Protein AF-A0A967VXT6-F1 (afdb_monomer)

Radius of gyration: 22.15 Å; Cα contacts (8 Å, |Δi|>4): 224; chains: 1; bounding box: 60×50×57 Å

Secondary structure (DSSP, 8-state):
-HHHHHHHHHTTHHHH-HHHHHHHHTSSSHHHHHHHHHHHHHHHHHHHHHHHHHHHHHHHHHGGG-S-GGGHHHHHHHHHS-HHHHHHHHHHHHHHHHHHHHHHHHHHHHIIIIIIIHHH-TTS-HHHHHHHHHHHHHHHHHHHHHH---HHHHHHHHHHHHHHHHHHHHHHHH-GGGPBPHHHHHHHHHHHHHHHHHHHHHHHHH--STT---BTTB-THHHHHHHHHHHHHHHBPPHHHHHHHHHHHHHTT--

Solvent-accessible surface area (backbone atoms only — not comparable to full-atom values): 13529 Å² total; per-residue (Å²): 111,68,68,62,52,48,54,59,57,40,62,55,43,69,73,63,40,63,69,57,53,53,58,46,69,70,35,97,39,72,69,54,30,54,53,48,50,55,52,48,53,51,53,47,52,52,49,51,49,52,50,53,52,50,51,52,51,28,44,72,72,46,48,89,75,52,86,50,75,91,47,39,64,68,51,44,39,66,74,71,42,56,74,70,60,30,53,51,47,55,51,51,50,52,51,53,53,49,58,52,51,54,53,52,38,51,50,45,5,44,49,46,10,63,73,46,43,38,79,77,44,71,90,54,60,67,69,58,41,21,52,53,25,25,51,50,48,52,53,49,51,55,51,47,48,73,76,46,82,47,69,68,59,51,53,49,52,50,38,30,23,50,43,29,14,38,45,52,62,51,44,19,75,79,35,76,91,45,19,55,36,80,85,37,45,60,56,23,28,53,50,4,26,48,44,5,46,50,34,33,53,49,1,54,75,70,35,96,44,92,93,38,42,32,39,96,84,39,56,22,35,57,60,4,35,51,44,22,51,53,44,40,72,79,22,47,52,55,75,68,69,53,50,58,54,53,53,53,52,50,59,67,71,76,111

Mean predicted aligned error: 6.6 Å

Sequence (255 aa):
MQYILVWFFIALWTFVDPSFHQRAAAAKSPKTAKKGIFISILLWSVFDFLTIFSGMYGFAILGDSLAEPIMVYPYLANEILPLGLKGLFFVALLATIMSTLDSYLFLSGQTLGRDLLVKIFPNTQNNTLTRISTLAAALLGILLIIIYPSVIDLWYVIGSVMIPGLLIPVMGVYLRFFTLRKKWVLPTMIGSIGVSLLWLILGTITSEGMYNYTYLGIEPFYPGLTASIILWIFGKKEDGDLLEETDFAKDKMLE

Foldseek 3Di:
DQLVVLVVLLVLVCLLDVLLVVVLVPDPDVVRSVVVVVVVVVVVVVVVVVVVVQLVVLCVVCPPVCPDSVCSQLVVLVPPPDPVVSVVSVVVVVVVVVVVLVSVLQVQLCCQQVVPVCVVVVVDDSVVSSVVRSVVVVVVVVVCCVVPVDPVLVSSLCSLQQCLQRVLPSVLVVDLFSPFDPVLNVCSNCVLSVQLVVQQVQQVVPDPDDSGSGDVNHHSNPRSNVSNVVSSVVGRDDPVVVVVVVVVVVVVVVD

pLDDT: mean 88.92, std 10.41, range [42.22, 97.81]

Structure (mmCIF, N/CA/C/O backbone):
data_AF-A0A967VXT6-F1
#
_entry.id   AF-A0A967VXT6-F1
#
loop_
_atom_site.group_PDB
_atom_site.id
_atom_site.type_symbol
_atom_site.label_atom_id
_atom_site.label_alt_id
_atom_site.label_comp_id
_atom_site.label_asym_id
_atom_site.label_entity_id
_atom_site.label_seq_id
_atom_site.pdbx_PDB_ins_code
_atom_site.Cartn_x
_atom_site.Cartn_y
_atom_site.Cartn_z
_atom_site.occupancy
_atom_site.B_iso_or_equiv
_atom_site.auth_seq_id
_atom_site.auth_comp_id
_atom_site.auth_asym_id
_atom_site.auth_atom_id
_atom_site.pdbx_PDB_model_num
ATOM 1 N N . MET A 1 1 ? 8.066 -21.100 1.559 1.00 79.75 1 MET A N 1
ATOM 2 C CA . MET A 1 1 ? 6.586 -21.190 1.611 1.00 79.75 1 MET A CA 1
ATOM 3 C C . MET A 1 1 ? 5.972 -20.034 2.398 1.00 79.75 1 MET A C 1
ATOM 5 O O . MET A 1 1 ? 5.118 -19.359 1.846 1.00 79.75 1 MET A O 1
ATOM 9 N N . GLN A 1 2 ? 6.427 -19.757 3.630 1.00 88.38 2 GLN A N 1
ATOM 10 C CA . GLN A 1 2 ? 5.911 -18.645 4.449 1.00 88.38 2 GLN A CA 1
ATOM 11 C C . GLN A 1 2 ? 5.944 -17.285 3.736 1.00 88.38 2 GLN A C 1
ATOM 13 O O . GLN A 1 2 ? 4.913 -16.633 3.664 1.00 88.38 2 GLN A O 1
ATOM 18 N N . TYR A 1 3 ? 7.082 -16.909 3.154 1.00 87.25 3 TYR A N 1
ATOM 19 C CA . TYR A 1 3 ? 7.244 -15.664 2.395 1.00 87.25 3 TYR A CA 1
ATOM 20 C C . TYR A 1 3 ? 6.188 -15.467 1.287 1.00 87.25 3 TYR A C 1
ATOM 22 O O . TYR A 1 3 ? 5.580 -14.409 1.165 1.00 87.25 3 TYR A O 1
ATOM 30 N N . ILE A 1 4 ? 5.900 -16.520 0.511 1.00 89.25 4 ILE A N 1
ATOM 31 C CA . ILE A 1 4 ? 4.893 -16.485 -0.567 1.00 89.25 4 ILE A CA 1
ATOM 32 C C . ILE A 1 4 ? 3.490 -16.259 0.008 1.00 89.25 4 ILE A C 1
ATOM 34 O O . ILE A 1 4 ? 2.708 -15.479 -0.529 1.00 89.25 4 ILE A O 1
ATOM 38 N N . LEU A 1 5 ? 3.171 -16.925 1.120 1.00 91.50 5 LEU A N 1
ATOM 39 C CA . LEU A 1 5 ? 1.895 -16.734 1.805 1.00 91.50 5 LEU A CA 1
ATOM 40 C C . LEU A 1 5 ? 1.768 -15.321 2.384 1.00 91.50 5 LEU A C 1
ATOM 42 O O . LEU A 1 5 ? 0.686 -14.746 2.318 1.00 91.50 5 LEU A O 1
ATOM 46 N N . VAL A 1 6 ? 2.856 -14.727 2.886 1.00 92.69 6 VAL A N 1
ATOM 47 C CA . VAL A 1 6 ? 2.846 -13.324 3.325 1.00 92.69 6 VAL A CA 1
ATOM 48 C C . VAL A 1 6 ? 2.498 -12.404 2.159 1.00 92.69 6 VAL A C 1
ATOM 50 O O . VAL A 1 6 ? 1.608 -11.578 2.316 1.00 92.69 6 VAL A O 1
ATOM 53 N N . TRP A 1 7 ? 3.085 -12.589 0.973 1.00 92.12 7 TRP A N 1
ATOM 54 C CA . TRP A 1 7 ? 2.693 -11.817 -0.216 1.00 92.12 7 TRP A CA 1
ATOM 55 C C . TRP A 1 7 ? 1.214 -11.967 -0.576 1.00 92.12 7 TRP A C 1
ATOM 57 O O . TRP A 1 7 ? 0.558 -10.977 -0.904 1.00 92.12 7 TRP A O 1
ATOM 67 N N . PHE A 1 8 ? 0.663 -13.178 -0.457 1.00 91.31 8 PHE A N 1
ATOM 68 C CA . PHE A 1 8 ? -0.768 -13.402 -0.655 1.00 91.31 8 PHE A CA 1
ATOM 69 C C . PHE A 1 8 ? -1.616 -12.601 0.344 1.00 91.31 8 PHE A C 1
ATOM 71 O O . PHE A 1 8 ? -2.601 -11.977 -0.043 1.00 91.31 8 PHE A O 1
ATOM 78 N N . PHE A 1 9 ? -1.225 -12.557 1.619 1.00 91.44 9 PHE A N 1
ATOM 79 C CA . PHE A 1 9 ? -1.926 -11.736 2.606 1.00 91.44 9 PHE A CA 1
ATOM 80 C C . PHE A 1 9 ? -1.681 -10.237 2.428 1.00 91.44 9 PHE A C 1
ATOM 82 O O . PHE A 1 9 ? -2.583 -9.446 2.702 1.00 91.44 9 PHE A O 1
ATOM 89 N N . ILE A 1 10 ? -0.510 -9.834 1.929 1.00 92.94 10 ILE A N 1
ATOM 90 C CA . ILE A 1 10 ? -0.232 -8.440 1.587 1.00 92.94 10 ILE A CA 1
ATOM 91 C C . ILE A 1 10 ? -1.191 -7.948 0.502 1.00 92.94 10 ILE A C 1
ATOM 93 O O . ILE A 1 10 ? -1.595 -6.792 0.542 1.00 92.94 10 ILE A O 1
ATOM 97 N N . ALA A 1 11 ? -1.675 -8.815 -0.392 1.00 90.12 11 ALA A N 1
ATOM 98 C CA . ALA A 1 11 ? -2.711 -8.444 -1.358 1.00 90.12 11 ALA A CA 1
ATOM 99 C C . ALA A 1 11 ? -4.029 -7.970 -0.702 1.00 90.12 11 ALA A C 1
ATOM 101 O O . ALA A 1 11 ? -4.783 -7.216 -1.317 1.00 90.12 11 ALA A O 1
ATOM 102 N N . LEU A 1 12 ? -4.296 -8.315 0.568 1.00 91.19 12 LEU A N 1
ATOM 103 C CA . LEU A 1 12 ? -5.427 -7.765 1.333 1.00 91.19 12 LEU A CA 1
ATOM 104 C C . LEU A 1 12 ? -5.257 -6.275 1.674 1.00 91.19 12 LEU A C 1
ATOM 106 O O . LEU A 1 12 ? -6.189 -5.663 2.201 1.00 91.19 12 LEU A O 1
ATOM 110 N N . TRP A 1 13 ? -4.113 -5.670 1.335 1.00 91.00 13 TRP A N 1
ATOM 111 C CA . TRP A 1 13 ? -3.858 -4.232 1.419 1.00 91.00 13 TRP A CA 1
ATOM 112 C C . TRP A 1 13 ? -5.001 -3.400 0.832 1.00 91.00 13 TRP A C 1
ATOM 114 O O . TRP A 1 13 ? -5.358 -2.367 1.392 1.00 91.00 13 TRP A O 1
ATOM 124 N N . THR A 1 14 ? -5.636 -3.864 -0.250 1.00 88.62 14 THR A N 1
ATOM 125 C CA . THR A 1 14 ? -6.767 -3.172 -0.892 1.00 88.62 14 THR A CA 1
ATOM 126 C C . THR A 1 14 ? -7.902 -2.832 0.082 1.00 88.62 14 THR A C 1
ATOM 128 O O . THR A 1 14 ? -8.581 -1.824 -0.106 1.00 88.62 14 THR A O 1
ATOM 131 N N . PHE A 1 15 ? -8.101 -3.628 1.138 1.00 88.50 15 PHE A N 1
ATOM 132 C CA . PHE A 1 15 ? -9.115 -3.354 2.158 1.00 88.50 15 PHE A CA 1
ATOM 133 C C . PHE A 1 15 ? -8.688 -2.304 3.176 1.00 88.50 15 PHE A C 1
ATOM 135 O O . PHE A 1 15 ? -9.550 -1.642 3.737 1.00 88.50 15 PHE A O 1
ATOM 142 N N . VAL A 1 16 ? -7.393 -2.152 3.442 1.00 90.62 16 VAL A N 1
ATOM 143 C CA . VAL A 1 16 ? -6.886 -1.211 4.454 1.00 90.62 16 VAL A CA 1
ATOM 144 C C . VAL A 1 16 ? -6.416 0.109 3.845 1.00 90.62 16 VAL A C 1
ATOM 146 O O . VAL A 1 16 ? -6.294 1.100 4.560 1.00 90.62 16 VAL A O 1
ATOM 149 N N . ASP A 1 17 ? -6.194 0.150 2.530 1.00 89.38 17 ASP A N 1
ATOM 150 C CA . ASP A 1 17 ? -5.794 1.356 1.813 1.00 89.38 17 ASP A CA 1
ATOM 151 C C . ASP A 1 17 ? -6.930 2.395 1.757 1.00 89.38 17 ASP A C 1
ATOM 153 O O . ASP A 1 17 ? -7.977 2.145 1.141 1.00 89.38 17 ASP A O 1
ATOM 157 N N . PRO A 1 18 ? -6.748 3.605 2.319 1.00 86.06 18 PRO A N 1
ATOM 158 C CA . PRO A 1 18 ? -7.746 4.665 2.218 1.00 86.06 18 PRO A CA 1
ATOM 159 C C . PRO A 1 18 ? -8.012 5.116 0.772 1.00 86.06 18 PRO A C 1
ATOM 161 O O . PRO A 1 18 ? -9.098 5.635 0.502 1.00 86.06 18 PRO A O 1
ATOM 164 N N . SER A 1 19 ? -7.082 4.912 -0.171 1.00 88.06 19 SER A N 1
ATOM 165 C CA . SER A 1 19 ? -7.232 5.364 -1.563 1.00 88.06 19 SER A CA 1
ATOM 166 C C . SER A 1 19 ? -8.484 4.787 -2.234 1.00 88.06 19 SER A C 1
ATOM 168 O O . SER A 1 19 ? -9.243 5.507 -2.892 1.00 88.06 19 SER A O 1
ATOM 170 N N . PHE A 1 20 ? -8.742 3.497 -2.013 1.00 86.69 20 PHE A N 1
ATOM 171 C CA . PHE A 1 20 ? -9.873 2.783 -2.592 1.00 86.69 20 PHE A CA 1
ATOM 172 C C . PHE A 1 20 ? -11.200 3.326 -2.052 1.00 86.69 20 PHE A C 1
ATOM 174 O O . PHE A 1 20 ? -12.140 3.592 -2.805 1.00 86.69 20 PHE A O 1
ATOM 181 N N . HIS A 1 21 ? -11.234 3.584 -0.746 1.00 87.38 21 HIS A N 1
ATOM 182 C CA . HIS A 1 21 ? -12.383 4.119 -0.027 1.00 87.38 21 HIS A CA 1
ATOM 183 C C . HIS A 1 21 ? -12.729 5.532 -0.482 1.00 87.38 21 HIS A C 1
ATOM 185 O O . HIS A 1 21 ? -13.892 5.825 -0.752 1.00 87.38 21 HIS A O 1
ATOM 191 N N . GLN A 1 22 ? -11.724 6.396 -0.635 1.00 86.69 22 GLN A N 1
ATOM 192 C CA . GLN A 1 22 ? -11.936 7.760 -1.114 1.00 86.69 22 GLN A CA 1
ATOM 193 C C . GLN A 1 22 ? -12.479 7.780 -2.545 1.00 86.69 22 GLN A C 1
ATOM 195 O O . GLN A 1 22 ? -13.420 8.519 -2.836 1.00 86.69 22 GLN A O 1
ATOM 200 N N . ARG A 1 23 ? -11.951 6.929 -3.434 1.00 88.94 23 ARG A N 1
ATOM 201 C CA . ARG A 1 23 ? -12.448 6.816 -4.816 1.00 88.94 23 ARG A CA 1
ATOM 202 C C . ARG A 1 23 ? -13.884 6.291 -4.865 1.00 88.94 23 ARG A C 1
ATOM 204 O O . ARG A 1 23 ? -14.688 6.804 -5.641 1.00 88.94 23 ARG A O 1
ATOM 211 N N . ALA A 1 24 ? -14.226 5.312 -4.027 1.00 90.44 24 ALA A N 1
ATOM 212 C CA . ALA A 1 24 ? -15.591 4.803 -3.925 1.00 90.44 24 ALA A CA 1
ATOM 213 C C . ALA A 1 24 ? -16.560 5.856 -3.357 1.00 90.44 24 ALA A C 1
ATOM 215 O O . ALA A 1 24 ? -17.659 6.016 -3.887 1.00 90.44 24 ALA A O 1
ATOM 216 N N . ALA A 1 25 ? -16.144 6.608 -2.333 1.00 88.69 25 ALA A N 1
ATOM 217 C CA . ALA A 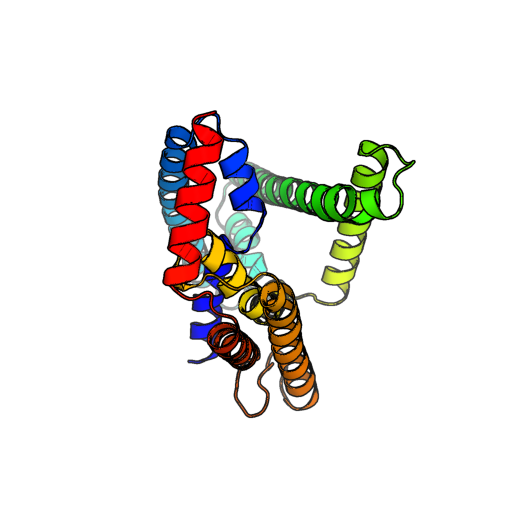1 25 ? -16.940 7.667 -1.710 1.00 88.69 25 ALA A CA 1
ATOM 218 C C . ALA A 1 25 ? -17.153 8.885 -2.627 1.00 88.69 25 ALA A C 1
ATOM 220 O O . ALA A 1 25 ? -18.183 9.547 -2.541 1.00 88.69 25 ALA A O 1
ATOM 221 N N . ALA A 1 26 ? -16.214 9.161 -3.537 1.00 90.69 26 ALA A N 1
ATOM 222 C CA . ALA A 1 26 ? -16.341 10.219 -4.539 1.00 90.69 26 ALA A CA 1
ATOM 223 C C . ALA A 1 26 ? -17.282 9.853 -5.706 1.00 90.69 26 ALA A C 1
ATOM 225 O O . ALA A 1 26 ? -17.595 10.701 -6.547 1.00 90.69 26 ALA A O 1
ATOM 226 N N . ALA A 1 27 ? -17.734 8.598 -5.801 1.00 93.88 27 ALA A N 1
ATOM 227 C CA . ALA A 1 27 ? -18.634 8.176 -6.863 1.00 93.88 27 ALA A CA 1
ATOM 228 C C . ALA A 1 27 ? -20.041 8.760 -6.672 1.00 93.88 27 ALA A C 1
ATOM 230 O O . ALA A 1 27 ? -20.604 8.754 -5.583 1.00 93.88 27 ALA A O 1
ATOM 231 N N . LYS A 1 28 ? -20.674 9.164 -7.780 1.00 93.62 28 LYS A N 1
ATOM 232 C CA . LYS A 1 28 ? -22.031 9.745 -7.782 1.00 93.62 28 LYS A CA 1
ATOM 233 C C . LYS A 1 28 ? -23.099 8.849 -7.135 1.00 93.62 28 LYS A C 1
ATOM 235 O O . LYS A 1 28 ? -24.115 9.346 -6.666 1.00 93.62 28 LYS A O 1
ATOM 240 N N . SER A 1 29 ? -22.926 7.528 -7.191 1.00 95.69 29 SER A N 1
ATOM 241 C CA . SER A 1 29 ? -23.860 6.575 -6.589 1.00 95.69 29 SER A CA 1
ATOM 242 C C . SER A 1 29 ? -23.173 5.246 -6.254 1.00 95.69 29 SER A C 1
ATOM 244 O O . SER A 1 29 ? -22.205 4.880 -6.935 1.00 95.69 29 SER A O 1
ATOM 246 N N . PRO A 1 30 ? -23.716 4.451 -5.310 1.00 93.06 30 PRO A N 1
ATOM 247 C CA . PRO A 1 30 ? -23.209 3.108 -5.013 1.00 93.06 30 PRO A CA 1
ATOM 248 C C . PRO A 1 30 ? -23.192 2.178 -6.236 1.00 93.06 30 PRO A C 1
ATOM 250 O O . PRO A 1 30 ? -22.278 1.373 -6.407 1.00 93.06 30 PRO A O 1
ATOM 253 N N . LYS A 1 31 ? -24.175 2.314 -7.140 1.00 94.88 31 LYS A N 1
ATOM 254 C CA . LYS A 1 31 ? -24.236 1.539 -8.391 1.00 94.88 31 LYS A CA 1
ATOM 255 C C . LYS A 1 31 ? -23.069 1.883 -9.320 1.00 94.88 31 LYS A C 1
ATOM 257 O O . LYS A 1 31 ? -22.491 0.984 -9.932 1.00 94.88 31 LYS A O 1
ATOM 262 N N . THR A 1 32 ? -22.710 3.165 -9.403 1.00 95.31 32 THR A N 1
ATOM 263 C CA . THR A 1 32 ? -21.546 3.634 -10.167 1.00 95.31 32 THR A CA 1
ATOM 264 C C . THR A 1 32 ? -20.251 3.105 -9.563 1.00 95.31 32 THR A C 1
ATOM 266 O O . THR A 1 32 ? -19.440 2.561 -10.306 1.00 95.31 32 THR A O 1
ATOM 269 N N . ALA A 1 33 ? -20.089 3.188 -8.237 1.00 94.12 33 ALA A N 1
ATOM 270 C CA . ALA A 1 33 ? -18.919 2.651 -7.541 1.00 94.12 33 ALA A CA 1
ATOM 271 C C . ALA A 1 33 ? -18.751 1.146 -7.807 1.00 94.12 33 ALA A C 1
ATOM 273 O O . ALA A 1 33 ? -17.700 0.718 -8.274 1.00 94.12 33 ALA A O 1
ATOM 274 N N . LYS A 1 34 ? -19.815 0.351 -7.624 1.00 94.38 34 LYS A N 1
ATOM 275 C CA . LYS A 1 34 ? -19.796 -1.100 -7.868 1.00 94.38 34 LYS A CA 1
ATOM 276 C C . LYS A 1 34 ? -19.417 -1.442 -9.310 1.00 94.38 34 LYS A C 1
ATOM 278 O O . LYS A 1 34 ? -18.564 -2.296 -9.530 1.00 94.38 34 LYS A O 1
ATOM 283 N N . LYS A 1 35 ? -20.025 -0.773 -10.298 1.00 95.69 35 LYS A N 1
ATOM 284 C CA . LYS A 1 35 ? -19.686 -0.982 -11.717 1.00 95.69 35 LYS A CA 1
ATOM 285 C C . LYS A 1 35 ? -18.233 -0.594 -12.003 1.00 95.69 35 LYS A C 1
ATOM 287 O O . LYS A 1 35 ? -17.551 -1.329 -12.708 1.00 95.69 35 LYS A O 1
ATOM 292 N N . GLY A 1 36 ? -17.774 0.525 -11.442 1.00 94.81 36 GLY A N 1
ATOM 293 C CA . GLY A 1 36 ? -16.388 0.974 -11.543 1.00 94.81 36 GLY A CA 1
ATOM 294 C C . GLY A 1 36 ? -15.415 -0.079 -11.025 1.00 94.81 36 GLY A C 1
ATOM 295 O O . GLY A 1 36 ? -14.507 -0.451 -11.751 1.00 94.81 36 GLY A O 1
ATOM 296 N N . ILE A 1 37 ? -15.668 -0.640 -9.838 1.00 93.50 37 ILE A N 1
ATOM 297 C CA . ILE A 1 37 ? -14.834 -1.694 -9.243 1.00 93.50 37 ILE A CA 1
ATOM 298 C C . ILE A 1 37 ? -14.738 -2.921 -10.158 1.00 93.50 37 ILE A C 1
ATOM 300 O O . ILE A 1 37 ? -13.635 -3.395 -10.407 1.00 93.50 37 ILE A O 1
ATOM 304 N N . PHE A 1 38 ? -15.851 -3.415 -10.713 1.00 95.31 38 PHE A N 1
ATOM 305 C CA . PHE A 1 38 ? -15.802 -4.564 -11.632 1.00 95.31 38 PHE A CA 1
ATOM 306 C C . PHE A 1 38 ? -15.001 -4.280 -12.905 1.00 95.31 38 PHE A C 1
ATOM 308 O O . PHE A 1 38 ? -14.250 -5.142 -13.359 1.00 95.31 38 PHE A O 1
ATOM 315 N N . ILE A 1 39 ? -15.135 -3.077 -13.469 1.00 96.19 39 ILE A N 1
ATOM 316 C CA . ILE A 1 39 ? -14.334 -2.661 -14.627 1.00 96.19 39 ILE A CA 1
ATOM 317 C C . ILE A 1 39 ? -12.855 -2.581 -14.238 1.00 96.19 39 ILE A C 1
ATOM 319 O O . ILE A 1 39 ? -12.013 -3.089 -14.973 1.00 96.19 39 ILE A O 1
ATOM 323 N N . SER A 1 40 ? -12.537 -2.007 -13.075 1.00 93.44 40 SER A N 1
ATOM 324 C CA . SER A 1 40 ? -11.165 -1.928 -12.571 1.00 93.44 40 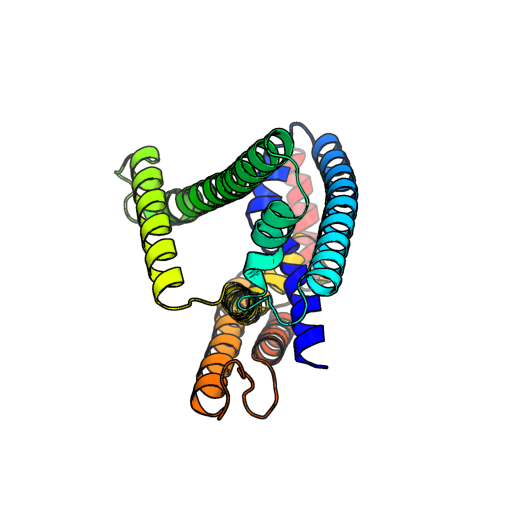SER A CA 1
ATOM 325 C C . SER A 1 40 ? -10.548 -3.308 -12.373 1.00 93.44 40 SER A C 1
ATOM 327 O O . SER A 1 40 ? -9.413 -3.499 -12.778 1.00 93.44 40 SER A O 1
ATOM 329 N N . ILE A 1 41 ? -11.284 -4.281 -11.824 1.00 94.00 41 ILE A N 1
ATOM 330 C CA . ILE A 1 41 ? -10.796 -5.662 -11.664 1.00 94.00 41 ILE A CA 1
ATOM 331 C C . ILE A 1 41 ? -10.461 -6.283 -13.025 1.00 94.00 41 ILE A C 1
ATOM 333 O O . ILE A 1 41 ? -9.410 -6.905 -13.173 1.00 94.00 41 ILE A O 1
ATOM 337 N N . LEU A 1 42 ? -11.322 -6.100 -14.033 1.00 96.31 42 LEU A N 1
ATOM 338 C CA . LEU A 1 42 ? -11.065 -6.605 -15.383 1.00 96.31 42 LEU A CA 1
ATOM 339 C C . LEU A 1 42 ? -9.819 -5.958 -15.999 1.00 96.31 42 LEU A C 1
ATOM 341 O O . LEU A 1 42 ? -8.947 -6.664 -16.500 1.00 96.31 42 LEU A O 1
ATOM 345 N N . LEU A 1 43 ? -9.723 -4.626 -15.948 1.00 95.81 43 LEU A N 1
ATOM 346 C CA . LEU A 1 43 ? -8.572 -3.895 -16.481 1.00 95.81 43 LEU A CA 1
ATOM 347 C C . LEU A 1 43 ? -7.281 -4.264 -15.748 1.00 95.81 43 LEU A C 1
ATOM 349 O O . LEU A 1 43 ? -6.251 -4.434 -16.393 1.00 95.81 43 LEU A O 1
ATOM 353 N N . TRP A 1 44 ? -7.345 -4.438 -14.429 1.00 93.06 44 TRP A N 1
ATOM 354 C CA . TRP A 1 44 ? -6.206 -4.850 -13.619 1.00 93.06 44 TRP A CA 1
ATOM 355 C C . TRP A 1 44 ? -5.762 -6.273 -13.963 1.00 93.06 44 TRP A C 1
ATOM 357 O O . TRP A 1 44 ? -4.585 -6.489 -14.204 1.00 93.06 44 TRP A O 1
ATOM 367 N N . SER A 1 45 ? -6.694 -7.211 -14.143 1.00 94.75 45 SER A N 1
ATOM 368 C CA . SER A 1 45 ? -6.363 -8.577 -14.582 1.00 94.75 45 SER A CA 1
ATOM 369 C C . SER A 1 45 ? -5.644 -8.586 -15.937 1.00 94.75 45 SER A C 1
ATOM 371 O O . SER A 1 45 ? -4.674 -9.317 -16.128 1.00 94.75 45 SER A O 1
ATOM 373 N N . VAL A 1 46 ? -6.100 -7.756 -16.884 1.00 96.38 46 VAL A N 1
ATOM 374 C CA . VAL A 1 46 ? -5.442 -7.606 -18.192 1.00 96.38 46 VAL A CA 1
ATOM 375 C C . VAL A 1 46 ? -4.054 -6.990 -18.028 1.00 96.38 46 VAL A C 1
ATOM 377 O O . VAL A 1 46 ? -3.099 -7.468 -18.634 1.00 96.38 46 VAL A O 1
ATOM 380 N N . PHE A 1 47 ? -3.927 -5.951 -17.206 1.00 93.25 47 PHE A N 1
ATOM 381 C CA . PHE A 1 47 ? -2.652 -5.290 -16.949 1.00 93.25 47 PHE A CA 1
ATOM 382 C C . PHE A 1 47 ? -1.637 -6.225 -16.275 1.00 93.25 47 PHE A C 1
ATOM 384 O O . PHE A 1 47 ? -0.496 -6.308 -16.724 1.00 93.25 47 PHE A O 1
ATOM 391 N N . ASP A 1 48 ? -2.050 -6.991 -15.268 1.00 93.44 48 ASP A N 1
ATOM 392 C CA . ASP A 1 48 ? -1.207 -7.979 -14.590 1.00 93.44 48 ASP A CA 1
ATOM 393 C C . ASP A 1 48 ? -0.754 -9.074 -15.561 1.00 93.44 48 ASP A C 1
ATOM 395 O O . ASP A 1 48 ? 0.423 -9.428 -15.601 1.00 93.44 48 ASP A O 1
ATOM 399 N N . PHE A 1 49 ? -1.653 -9.562 -16.422 1.00 96.00 49 PHE A N 1
ATOM 400 C CA . PHE A 1 49 ? -1.273 -10.512 -17.466 1.00 96.00 49 PHE A CA 1
ATOM 401 C C . PHE A 1 49 ? -0.225 -9.925 -18.419 1.00 96.00 49 PHE A C 1
ATOM 403 O O . PHE A 1 49 ? 0.798 -10.561 -18.669 1.00 96.00 49 PHE A O 1
ATOM 410 N N . LEU A 1 50 ? -0.454 -8.710 -18.933 1.00 94.50 50 LEU A N 1
ATOM 411 C CA . LEU A 1 50 ? 0.482 -8.045 -19.843 1.00 94.50 50 LEU A CA 1
ATOM 412 C C . LEU A 1 50 ? 1.842 -7.827 -19.183 1.00 94.50 50 LEU A C 1
ATOM 414 O O . LEU A 1 50 ? 2.871 -8.076 -19.806 1.00 94.50 50 LEU A O 1
ATOM 418 N N . THR A 1 51 ? 1.855 -7.401 -17.922 1.00 92.31 51 THR A N 1
ATOM 419 C CA . THR A 1 51 ? 3.098 -7.134 -17.203 1.00 92.31 51 THR A CA 1
ATOM 420 C C . THR A 1 51 ? 3.878 -8.412 -16.893 1.00 92.31 51 THR A C 1
ATOM 422 O O . THR A 1 51 ? 5.076 -8.498 -17.171 1.00 92.31 51 THR A O 1
ATOM 425 N N . ILE A 1 52 ? 3.224 -9.460 -16.394 1.00 93.50 52 ILE A N 1
ATOM 426 C CA . ILE A 1 52 ? 3.893 -10.747 -16.161 1.00 93.50 52 ILE A CA 1
ATOM 427 C C . ILE A 1 52 ? 4.434 -11.300 -17.483 1.00 93.50 52 ILE A C 1
ATOM 429 O O . ILE A 1 52 ? 5.598 -11.693 -17.559 1.00 93.50 52 ILE A O 1
ATOM 433 N N . PHE A 1 53 ? 3.626 -11.265 -18.545 1.00 93.94 53 PHE A N 1
ATOM 434 C CA . PHE A 1 53 ? 4.024 -11.754 -19.860 1.00 93.94 53 PHE A CA 1
ATOM 435 C C . PHE A 1 53 ? 5.227 -10.986 -20.428 1.00 93.94 53 PHE A C 1
ATOM 437 O O . PHE A 1 53 ? 6.207 -11.600 -20.850 1.00 93.94 53 PHE A O 1
ATOM 444 N N . SER A 1 54 ? 5.203 -9.649 -20.391 1.00 92.00 54 SER A N 1
ATOM 445 C CA . SER A 1 54 ? 6.332 -8.819 -20.828 1.00 92.00 54 SER A CA 1
ATOM 446 C C . SER A 1 54 ? 7.579 -9.024 -19.969 1.00 92.00 54 SER A C 1
ATOM 448 O O . SER A 1 54 ? 8.677 -9.063 -20.516 1.00 92.00 54 SER A O 1
ATOM 450 N N . GLY A 1 55 ? 7.433 -9.203 -18.654 1.00 91.88 55 GLY A N 1
ATOM 451 C CA . GLY A 1 55 ? 8.550 -9.507 -17.758 1.00 91.88 55 GLY A CA 1
ATOM 452 C C . GLY A 1 55 ? 9.210 -10.849 -18.082 1.00 91.88 55 GLY A C 1
ATOM 453 O O . GLY A 1 55 ? 10.432 -10.920 -18.197 1.00 91.88 55 GLY A O 1
ATOM 454 N N . MET A 1 56 ? 8.411 -11.896 -18.313 1.00 92.12 56 MET A N 1
ATOM 455 C CA . MET A 1 56 ? 8.911 -13.215 -18.720 1.00 92.12 56 MET A CA 1
ATOM 456 C C . MET A 1 56 ? 9.607 -13.171 -20.083 1.00 92.12 56 MET A C 1
ATOM 458 O O . MET A 1 56 ? 10.671 -13.761 -20.249 1.00 92.12 56 MET A O 1
ATOM 462 N N . TYR A 1 57 ? 9.033 -12.453 -21.050 1.00 91.69 57 TYR A N 1
ATOM 463 C CA . TYR A 1 57 ? 9.638 -12.278 -22.370 1.00 91.69 57 TYR A CA 1
ATOM 464 C C . TYR A 1 57 ? 10.943 -11.477 -22.294 1.00 91.69 57 TYR A C 1
ATOM 466 O O . TYR A 1 57 ? 11.935 -11.836 -22.925 1.00 91.69 57 TYR A O 1
ATOM 474 N N . GLY A 1 58 ? 10.966 -10.430 -21.466 1.00 91.25 58 GLY A N 1
ATOM 475 C CA . GLY A 1 58 ? 12.165 -9.647 -21.196 1.00 91.25 58 GLY A CA 1
ATOM 476 C C . GLY A 1 58 ? 13.276 -10.485 -20.585 1.00 91.25 58 GLY A C 1
ATOM 477 O O . GLY A 1 58 ? 14.407 -10.420 -21.054 1.00 91.25 58 GLY A O 1
ATOM 478 N N . PHE A 1 59 ? 12.949 -11.340 -19.616 1.00 89.94 59 PHE A N 1
ATOM 479 C CA . PHE A 1 59 ? 13.905 -12.293 -19.061 1.00 89.94 59 PHE A CA 1
ATOM 480 C C . PHE A 1 59 ? 14.394 -13.307 -20.106 1.00 89.94 59 PHE A C 1
ATOM 482 O O . PHE A 1 59 ? 15.585 -13.577 -20.174 1.00 89.94 59 PHE A O 1
ATOM 489 N N . ALA A 1 60 ? 13.510 -13.832 -20.957 1.00 90.75 60 ALA A N 1
ATOM 490 C CA . ALA A 1 60 ? 13.891 -14.796 -21.990 1.00 90.75 60 ALA A CA 1
ATOM 491 C C . ALA A 1 60 ? 14.839 -14.213 -23.057 1.00 90.75 60 ALA A C 1
ATOM 493 O O . ALA A 1 60 ? 15.649 -14.951 -23.612 1.00 90.75 60 ALA A O 1
ATOM 494 N N . ILE A 1 61 ? 14.733 -12.913 -23.355 1.00 89.38 61 ILE A N 1
ATOM 495 C CA . ILE A 1 61 ? 15.574 -12.234 -24.355 1.00 89.38 61 ILE A CA 1
ATOM 496 C C . ILE A 1 61 ? 16.860 -11.687 -23.750 1.00 89.38 61 ILE A C 1
ATOM 498 O O . ILE A 1 61 ? 17.929 -11.867 -24.325 1.00 89.38 61 ILE A O 1
ATOM 502 N N . LEU A 1 62 ? 16.750 -10.981 -22.625 1.00 88.25 62 LEU A N 1
ATOM 503 C CA . LEU A 1 62 ? 17.883 -10.298 -22.002 1.00 88.25 62 LEU A CA 1
ATOM 504 C C . LEU A 1 62 ? 18.717 -11.271 -21.160 1.00 88.25 62 LEU A C 1
ATOM 506 O O . LEU A 1 62 ? 19.929 -11.113 -21.070 1.00 88.25 62 LEU A O 1
ATOM 510 N N . GLY A 1 63 ? 18.093 -12.298 -20.574 1.00 82.12 63 GLY A N 1
ATOM 511 C CA . GLY A 1 63 ? 18.768 -13.351 -19.815 1.00 82.12 63 GLY A CA 1
ATOM 512 C C . GLY A 1 63 ? 19.802 -12.800 -18.833 1.00 82.12 63 GLY A C 1
ATOM 513 O O . GLY A 1 63 ? 19.498 -11.943 -18.002 1.00 82.12 63 GLY A O 1
ATOM 514 N N . ASP A 1 64 ? 21.042 -13.262 -18.987 1.00 79.19 64 ASP A N 1
ATOM 515 C CA . ASP A 1 64 ? 22.178 -12.911 -18.130 1.00 79.19 64 ASP A CA 1
ATOM 516 C C . ASP A 1 64 ? 22.668 -11.459 -18.293 1.00 79.19 64 ASP A C 1
ATOM 518 O O . ASP A 1 64 ? 23.418 -10.969 -17.450 1.00 79.19 64 ASP A O 1
ATOM 522 N N . SER A 1 65 ? 22.259 -10.734 -19.346 1.00 75.06 65 SER A N 1
ATOM 523 C CA . SER A 1 65 ? 22.636 -9.323 -19.529 1.00 75.06 65 SER A CA 1
ATOM 524 C C . SER A 1 65 ? 21.813 -8.365 -18.659 1.00 75.06 65 SER A C 1
ATOM 526 O O . SER A 1 65 ? 22.081 -7.162 -18.631 1.00 75.06 65 SER A O 1
ATOM 528 N N . LEU A 1 66 ? 20.793 -8.869 -17.960 1.00 81.44 66 LEU A N 1
ATOM 529 C CA . LEU A 1 66 ? 19.937 -8.091 -17.075 1.00 81.44 66 LEU A CA 1
ATOM 530 C C . LEU A 1 66 ? 20.598 -7.923 -15.698 1.00 81.44 66 LEU A C 1
ATOM 532 O O . LEU A 1 66 ? 20.304 -8.660 -14.760 1.00 81.44 66 LEU A O 1
ATOM 536 N N . ALA A 1 67 ? 21.474 -6.922 -15.570 1.00 78.19 67 ALA A N 1
ATOM 537 C CA . ALA A 1 67 ? 22.136 -6.605 -14.299 1.00 78.19 67 ALA A CA 1
ATOM 538 C C . ALA A 1 67 ? 21.140 -6.208 -13.190 1.00 78.19 67 ALA A C 1
ATOM 540 O O . ALA A 1 67 ? 21.341 -6.529 -12.022 1.00 78.19 67 ALA A O 1
ATOM 541 N N . GLU A 1 68 ? 20.047 -5.534 -13.564 1.00 84.12 68 GLU A N 1
ATOM 542 C CA . GLU A 1 68 ? 19.016 -5.055 -12.643 1.00 84.12 68 GLU A CA 1
ATOM 543 C C . GLU A 1 68 ? 17.623 -5.512 -13.108 1.00 84.12 68 GLU A C 1
ATOM 545 O O . GLU A 1 68 ? 17.077 -4.942 -14.059 1.00 84.12 68 GLU A O 1
ATOM 550 N N . PRO A 1 69 ? 16.994 -6.498 -12.436 1.00 85.19 69 PRO A N 1
ATOM 551 C CA . PRO A 1 69 ? 15.684 -7.018 -12.835 1.00 85.19 69 PRO A CA 1
ATOM 552 C C . PRO A 1 69 ? 14.583 -5.956 -12.936 1.00 85.19 69 PRO A C 1
ATOM 554 O O . PRO A 1 69 ? 13.694 -6.052 -13.780 1.00 85.19 69 PRO A O 1
ATOM 557 N N . ILE A 1 70 ? 14.661 -4.902 -12.116 1.00 86.88 70 ILE A N 1
ATOM 558 C CA . ILE A 1 70 ? 13.693 -3.798 -12.121 1.00 86.88 70 ILE A CA 1
ATOM 559 C C . ILE A 1 70 ? 13.713 -2.990 -13.432 1.00 86.88 70 ILE A C 1
ATOM 561 O O . ILE A 1 70 ? 12.709 -2.384 -13.803 1.00 86.88 70 ILE A O 1
ATOM 565 N N . MET A 1 71 ? 14.824 -3.034 -14.174 1.00 90.25 71 MET A N 1
ATOM 566 C CA . MET A 1 71 ? 15.025 -2.309 -15.431 1.00 90.25 71 MET A CA 1
ATOM 567 C C . MET A 1 71 ? 14.641 -3.120 -16.676 1.00 90.25 71 MET A C 1
ATOM 569 O O . MET A 1 71 ? 14.822 -2.645 -17.801 1.00 90.25 71 MET A O 1
ATOM 573 N N . VAL A 1 72 ? 14.052 -4.310 -16.502 1.00 92.25 72 VAL A N 1
ATOM 574 C CA . VAL A 1 72 ? 13.681 -5.207 -17.610 1.00 92.25 72 VAL A CA 1
ATOM 575 C C . VAL A 1 72 ? 12.811 -4.519 -18.666 1.00 92.25 72 VAL A C 1
ATOM 577 O O . VAL A 1 72 ? 13.038 -4.694 -19.858 1.00 92.25 72 VAL A O 1
ATOM 580 N N . TYR A 1 73 ? 11.865 -3.672 -18.256 1.00 92.00 73 TYR A N 1
ATOM 581 C CA . TYR A 1 73 ? 10.959 -2.966 -19.166 1.00 92.00 73 TYR A CA 1
ATOM 582 C C . TYR A 1 73 ? 11.665 -1.898 -20.014 1.00 92.00 73 TYR A C 1
ATOM 584 O O . TYR A 1 73 ? 11.563 -1.962 -21.241 1.00 92.00 73 TYR A O 1
ATOM 592 N N . PRO A 1 74 ? 12.398 -0.932 -19.418 1.00 92.56 74 PRO A N 1
ATOM 593 C CA . PRO A 1 74 ? 13.237 -0.007 -20.175 1.00 92.56 74 PRO A CA 1
ATOM 594 C C . PRO A 1 74 ? 14.210 -0.694 -21.135 1.00 92.56 74 PRO A C 1
ATOM 596 O O . PRO A 1 74 ? 14.349 -0.251 -22.276 1.00 92.56 74 PRO A O 1
ATOM 599 N N . TYR A 1 75 ? 14.876 -1.767 -20.701 1.00 92.69 75 TYR A N 1
ATOM 600 C CA . TYR A 1 75 ? 15.830 -2.481 -21.549 1.00 92.69 75 TYR A CA 1
ATOM 601 C C . TYR A 1 75 ? 15.144 -3.208 -22.700 1.00 92.69 75 TYR A C 1
ATOM 603 O O . TYR A 1 75 ? 15.543 -3.032 -23.848 1.00 92.69 75 TYR A O 1
ATOM 611 N N . LEU A 1 76 ? 14.047 -3.917 -22.438 1.00 92.19 76 LEU A N 1
ATOM 612 C CA . LEU A 1 76 ? 13.288 -4.593 -23.487 1.00 92.19 76 LEU A CA 1
ATOM 613 C C . LEU A 1 76 ? 12.749 -3.606 -24.534 1.00 92.19 76 LEU A C 1
ATOM 615 O O . LEU A 1 76 ? 12.797 -3.869 -25.736 1.00 92.19 76 LEU A O 1
ATOM 619 N N . ALA A 1 77 ? 12.277 -2.440 -24.088 1.00 93.31 77 ALA A N 1
ATOM 620 C CA . ALA A 1 77 ? 11.840 -1.370 -24.976 1.00 93.31 77 ALA A CA 1
ATOM 621 C C . ALA A 1 77 ? 12.988 -0.805 -25.825 1.00 93.31 77 ALA A C 1
ATOM 623 O O . ALA A 1 77 ? 12.775 -0.467 -26.989 1.00 93.31 77 ALA A O 1
ATOM 624 N N . ASN A 1 78 ? 14.196 -0.694 -25.263 1.00 91.81 78 ASN A N 1
ATOM 625 C CA . ASN A 1 78 ? 15.374 -0.241 -26.000 1.00 91.81 78 ASN A CA 1
ATOM 626 C C . ASN A 1 78 ? 15.778 -1.209 -27.115 1.00 91.81 78 ASN A C 1
ATOM 628 O O . ASN A 1 78 ? 16.155 -0.724 -28.181 1.00 91.81 78 ASN A O 1
ATOM 632 N N . GLU A 1 79 ? 15.681 -2.514 -26.861 1.00 90.88 79 GLU A N 1
ATOM 633 C CA . GLU A 1 79 ? 16.095 -3.570 -27.790 1.00 90.88 79 GLU A CA 1
ATOM 634 C C . GLU A 1 79 ? 15.082 -3.811 -28.917 1.00 90.88 79 GLU A C 1
ATOM 636 O O . GLU A 1 79 ? 15.466 -4.019 -30.065 1.00 90.88 79 GLU A O 1
ATOM 641 N N . ILE A 1 80 ? 13.779 -3.785 -28.612 1.00 92.50 80 ILE A N 1
ATOM 642 C CA . ILE A 1 80 ? 12.754 -4.295 -29.542 1.00 92.50 80 ILE A CA 1
ATOM 643 C C . ILE A 1 80 ? 11.962 -3.183 -30.235 1.00 92.50 80 ILE A C 1
ATOM 645 O O . ILE A 1 80 ? 11.504 -3.363 -31.366 1.00 92.50 80 ILE A O 1
ATOM 649 N N . LEU A 1 81 ? 11.744 -2.036 -29.582 1.00 95.06 81 LEU A N 1
ATOM 650 C CA . LEU A 1 81 ? 10.827 -1.032 -30.122 1.00 95.06 81 LEU A CA 1
ATOM 651 C C . LEU A 1 81 ? 11.509 -0.112 -31.148 1.00 95.06 81 LEU A C 1
ATOM 653 O O . LEU A 1 81 ? 12.581 0.437 -30.882 1.00 95.06 81 LEU A O 1
ATOM 657 N N . PRO A 1 82 ? 10.851 0.173 -32.289 1.00 96.06 82 PRO A N 1
ATOM 658 C CA . PRO A 1 82 ? 11.323 1.184 -33.228 1.00 96.06 82 PRO A CA 1
ATOM 659 C C . PRO A 1 82 ? 11.231 2.584 -32.609 1.00 96.06 82 PRO A C 1
ATOM 661 O O . PRO A 1 82 ? 10.399 2.832 -31.734 1.00 96.06 82 PRO A O 1
ATOM 664 N N . LEU A 1 83 ? 12.032 3.528 -33.116 1.00 93.12 83 LEU A N 1
ATOM 665 C CA . LEU A 1 83 ? 12.235 4.863 -32.530 1.00 93.12 83 LEU A CA 1
ATOM 666 C C . LEU A 1 83 ? 10.939 5.574 -32.088 1.00 93.12 83 LEU A C 1
ATOM 668 O O . LEU A 1 83 ? 10.874 6.091 -30.975 1.00 93.12 83 LEU A O 1
ATOM 672 N N . GLY A 1 84 ? 9.895 5.564 -32.926 1.00 95.75 84 GLY A N 1
ATOM 673 C CA . GLY A 1 84 ? 8.612 6.202 -32.607 1.00 95.75 84 GLY A CA 1
ATOM 674 C C . GLY A 1 84 ? 7.856 5.528 -31.455 1.00 95.75 84 GLY A C 1
ATOM 675 O O . GLY A 1 84 ? 7.432 6.199 -30.514 1.00 95.75 84 GLY A O 1
ATOM 676 N N . LEU A 1 85 ? 7.722 4.197 -31.490 1.00 96.69 85 LEU A N 1
ATOM 677 C CA . LEU A 1 85 ? 7.026 3.437 -30.442 1.00 96.69 85 LEU A CA 1
ATOM 678 C C . LEU A 1 85 ? 7.818 3.411 -29.135 1.00 96.69 85 LEU A C 1
ATOM 680 O O . LEU A 1 85 ? 7.230 3.459 -28.059 1.00 96.69 85 LEU A O 1
ATOM 684 N N . LYS A 1 86 ? 9.147 3.398 -29.229 1.00 96.00 86 LYS A N 1
ATOM 685 C CA . LYS A 1 86 ? 10.055 3.525 -28.093 1.00 96.00 86 LYS A CA 1
ATOM 686 C C . LYS A 1 86 ? 9.837 4.848 -27.359 1.00 96.00 86 LYS A C 1
ATOM 688 O O . LYS A 1 86 ? 9.657 4.849 -26.146 1.00 96.00 86 LYS A O 1
ATOM 693 N N . GLY A 1 87 ? 9.792 5.966 -28.089 1.00 96.25 87 GLY A N 1
ATOM 694 C CA . GLY A 1 87 ? 9.487 7.275 -27.505 1.00 96.25 87 GLY A CA 1
ATOM 695 C C . GLY A 1 87 ? 8.122 7.296 -26.813 1.00 96.25 87 GLY A C 1
ATOM 696 O O . GLY A 1 87 ? 8.021 7.716 -25.661 1.00 96.25 87 GLY A O 1
ATOM 697 N N . LEU A 1 88 ? 7.090 6.764 -27.478 1.00 97.31 88 LEU A N 1
ATOM 698 C CA . LEU A 1 88 ? 5.749 6.645 -26.901 1.00 97.31 88 LEU A CA 1
ATOM 699 C C . LEU A 1 88 ? 5.745 5.805 -25.614 1.00 97.31 88 LEU A C 1
ATOM 701 O O . LEU A 1 88 ? 5.112 6.197 -24.637 1.00 97.31 88 LEU A O 1
ATOM 705 N N . PHE A 1 89 ? 6.477 4.690 -25.592 1.00 96.31 89 PHE A N 1
ATOM 706 C CA . PHE A 1 89 ? 6.598 3.819 -24.426 1.00 96.31 89 PHE A CA 1
ATOM 707 C C . PHE A 1 89 ? 7.201 4.547 -23.219 1.00 96.31 89 PHE A C 1
ATOM 709 O O . PHE A 1 89 ? 6.612 4.519 -22.143 1.00 96.31 89 PHE A O 1
ATOM 716 N N . PHE A 1 90 ? 8.332 5.241 -23.383 1.00 96.25 90 PHE A N 1
ATOM 717 C CA . PHE A 1 90 ? 8.965 5.960 -22.270 1.00 96.25 90 PHE A CA 1
ATOM 718 C C . PHE A 1 90 ? 8.094 7.106 -21.746 1.00 96.25 90 PHE A C 1
ATOM 720 O O . PHE A 1 90 ? 8.009 7.309 -20.535 1.00 96.25 90 PHE A O 1
ATOM 727 N N . VAL A 1 91 ? 7.395 7.818 -22.635 1.00 97.00 91 VAL A N 1
ATOM 728 C CA . VAL A 1 91 ? 6.424 8.844 -22.228 1.00 97.00 91 VAL A CA 1
ATOM 729 C C . VAL A 1 91 ? 5.266 8.217 -21.448 1.00 97.00 91 VAL A C 1
ATOM 731 O O . VAL A 1 91 ? 4.902 8.730 -20.392 1.00 97.00 91 VAL A O 1
ATOM 734 N N . ALA A 1 92 ? 4.716 7.091 -21.914 1.00 96.19 92 ALA A N 1
ATOM 735 C CA . ALA A 1 92 ? 3.642 6.379 -21.223 1.00 96.19 92 ALA A CA 1
ATOM 736 C C . ALA A 1 92 ? 4.088 5.821 -19.859 1.00 96.19 92 ALA A C 1
ATOM 738 O O . ALA A 1 92 ? 3.338 5.903 -18.884 1.00 96.19 92 ALA A O 1
ATOM 739 N N . LEU A 1 93 ? 5.319 5.312 -19.764 1.00 95.12 93 LEU A N 1
ATOM 740 C CA . LEU A 1 93 ? 5.925 4.841 -18.518 1.00 95.12 93 LEU A CA 1
ATOM 741 C C . LEU A 1 93 ? 6.033 5.983 -17.498 1.00 95.12 93 LEU A C 1
ATOM 743 O O . LEU A 1 93 ? 5.547 5.853 -16.374 1.00 95.12 93 LEU A O 1
ATOM 747 N N . LEU A 1 94 ? 6.592 7.129 -17.901 1.00 95.94 94 LEU A N 1
ATOM 748 C CA . LEU A 1 94 ? 6.696 8.311 -17.040 1.00 95.94 94 LEU A CA 1
ATOM 749 C C . LEU A 1 94 ? 5.321 8.857 -16.643 1.00 95.94 94 LEU A C 1
ATOM 751 O O . LEU A 1 94 ? 5.112 9.188 -15.477 1.00 95.94 94 LEU A O 1
ATOM 755 N N . ALA A 1 95 ? 4.366 8.909 -17.575 1.00 97.12 95 ALA A N 1
ATOM 756 C CA . ALA A 1 95 ? 2.996 9.330 -17.288 1.00 97.12 95 ALA A CA 1
ATOM 757 C C . ALA A 1 95 ? 2.322 8.412 -16.252 1.00 97.12 95 ALA A C 1
ATOM 759 O O . ALA A 1 95 ? 1.660 8.895 -15.333 1.00 97.12 95 ALA A O 1
ATOM 760 N N . THR A 1 96 ? 2.541 7.099 -16.353 1.00 94.19 96 THR A N 1
ATOM 761 C CA . THR A 1 96 ? 2.020 6.109 -15.398 1.00 94.19 96 THR A CA 1
ATOM 762 C C . THR A 1 96 ? 2.613 6.320 -14.003 1.00 94.19 96 THR A C 1
ATOM 764 O O . THR A 1 96 ? 1.865 6.391 -13.022 1.00 94.19 96 THR A O 1
ATOM 767 N N . ILE A 1 97 ? 3.934 6.512 -13.910 1.00 93.94 97 ILE A N 1
ATOM 768 C CA . ILE A 1 97 ? 4.626 6.815 -12.646 1.00 93.94 97 ILE A CA 1
ATOM 769 C C . ILE A 1 97 ? 4.068 8.104 -12.028 1.00 93.94 97 ILE A C 1
ATOM 771 O O . ILE A 1 97 ? 3.669 8.107 -10.863 1.00 93.94 97 ILE A O 1
ATOM 775 N N . MET A 1 98 ? 3.957 9.178 -12.816 1.00 95.38 98 MET A N 1
ATOM 776 C CA . MET A 1 98 ? 3.447 10.469 -12.342 1.00 95.38 98 MET A CA 1
ATOM 777 C C . MET A 1 98 ? 1.996 10.389 -11.861 1.00 95.38 98 MET A C 1
ATOM 779 O O . MET A 1 98 ? 1.672 10.975 -10.831 1.00 95.38 98 MET A O 1
ATOM 783 N N . SER A 1 99 ? 1.133 9.621 -12.535 1.00 93.62 99 SER A N 1
ATOM 784 C CA . SER A 1 99 ? -0.269 9.448 -12.116 1.00 93.62 99 SER A CA 1
ATOM 785 C C . SER A 1 99 ? -0.407 8.799 -10.731 1.00 93.62 99 SER A C 1
ATOM 787 O O . SER A 1 99 ? -1.303 9.137 -9.948 1.00 93.62 99 SER A O 1
ATOM 789 N N . THR A 1 100 ? 0.516 7.889 -10.414 1.00 92.44 100 THR A N 1
ATOM 790 C CA . THR A 1 100 ? 0.555 7.166 -9.142 1.00 92.44 100 THR A CA 1
ATOM 791 C C . THR A 1 100 ? 1.154 8.043 -8.045 1.00 92.44 100 THR A C 1
ATOM 793 O O . THR A 1 100 ? 0.581 8.144 -6.958 1.00 92.44 100 THR A O 1
ATOM 796 N N . LEU A 1 101 ? 2.259 8.735 -8.346 1.00 93.62 101 LEU A N 1
ATOM 797 C CA . LEU A 1 101 ? 2.891 9.689 -7.432 1.00 93.62 101 LEU A CA 1
ATOM 798 C C . LEU A 1 101 ? 1.932 10.812 -7.028 1.00 93.62 101 LEU A C 1
ATOM 800 O O . LEU A 1 101 ? 1.788 11.073 -5.837 1.00 93.62 101 LEU A O 1
ATOM 804 N N . ASP A 1 102 ? 1.242 11.431 -7.988 1.00 92.94 102 ASP A N 1
ATOM 805 C CA . ASP A 1 102 ? 0.268 12.495 -7.722 1.00 92.94 102 ASP A CA 1
ATOM 806 C C . ASP A 1 102 ? -0.849 12.014 -6.783 1.00 92.94 102 ASP A C 1
ATOM 808 O O . ASP A 1 102 ? -1.117 12.635 -5.752 1.00 92.94 102 ASP A O 1
ATOM 812 N N . SER A 1 103 ? -1.417 10.834 -7.063 1.00 91.44 103 SER A N 1
ATOM 813 C CA . SER A 1 103 ? -2.464 10.234 -6.228 1.00 91.44 103 SER A CA 1
ATOM 814 C C . SER A 1 103 ? -1.995 10.003 -4.785 1.00 91.44 103 SER A C 1
ATOM 816 O O . SER A 1 103 ? -2.694 10.382 -3.843 1.00 91.44 103 SER A O 1
ATOM 818 N N . TYR A 1 104 ? -0.820 9.397 -4.580 1.00 92.00 104 TYR A N 1
ATOM 819 C CA . TYR A 1 104 ? -0.327 9.094 -3.231 1.00 92.00 104 TYR A CA 1
ATOM 820 C C . TYR A 1 104 ? 0.164 10.331 -2.473 1.00 92.00 104 TYR A C 1
ATOM 822 O O . TYR A 1 104 ? -0.045 10.417 -1.261 1.00 92.00 104 TYR A O 1
ATOM 830 N N . LEU A 1 105 ? 0.759 11.315 -3.153 1.00 93.69 105 LEU A N 1
ATOM 831 C CA . LEU A 1 105 ? 1.141 12.594 -2.544 1.00 93.69 105 LEU A CA 1
ATOM 832 C C . LEU A 1 105 ? -0.083 13.404 -2.114 1.00 93.69 105 LEU A C 1
ATOM 834 O O . LEU A 1 105 ? -0.085 13.999 -1.030 1.00 93.69 105 LEU A O 1
ATOM 838 N N . PHE A 1 106 ? -1.140 13.394 -2.928 1.00 91.44 106 PHE A N 1
ATOM 839 C CA . PHE A 1 106 ? -2.417 13.994 -2.565 1.00 91.44 106 PHE A CA 1
ATOM 840 C C . PHE A 1 106 ? -3.016 13.311 -1.332 1.00 91.44 106 PHE A C 1
ATOM 842 O O . PHE A 1 106 ? -3.367 13.994 -0.368 1.00 91.44 106 PHE A O 1
ATOM 849 N N . LEU A 1 107 ? -3.074 11.975 -1.323 1.00 91.62 107 LEU A N 1
ATOM 850 C CA . LEU A 1 107 ? -3.590 11.195 -0.193 1.00 91.62 107 LEU A CA 1
ATOM 851 C C . LEU A 1 107 ? -2.802 11.454 1.089 1.00 91.62 107 LEU A C 1
ATOM 853 O O . LEU A 1 107 ? -3.393 11.779 2.114 1.00 91.62 107 LEU A O 1
ATOM 857 N N . SER A 1 108 ? -1.474 11.396 1.014 1.00 92.19 108 SER A N 1
ATOM 858 C CA . SER A 1 108 ? -0.591 11.662 2.154 1.00 92.19 108 SER A CA 1
ATOM 859 C C . SER A 1 108 ? -0.788 13.082 2.688 1.00 92.19 108 SER A C 1
ATOM 861 O O . SER A 1 108 ? -0.871 13.291 3.898 1.00 92.19 108 SER A O 1
ATOM 863 N N . GLY A 1 109 ? -0.943 14.058 1.786 1.00 92.75 109 GLY A N 1
ATOM 864 C CA . GLY A 1 109 ? -1.245 15.445 2.131 1.00 92.75 109 GLY A CA 1
ATOM 865 C C . GLY A 1 109 ? -2.596 15.625 2.825 1.00 92.75 109 GLY A C 1
ATOM 866 O O . GLY A 1 109 ? -2.682 16.379 3.794 1.00 92.75 109 GLY A O 1
ATOM 867 N N . GLN A 1 110 ? -3.643 14.930 2.367 1.00 91.19 110 GLN A N 1
ATOM 868 C CA . GLN A 1 110 ? -4.956 14.945 3.019 1.00 91.19 110 GLN A CA 1
ATOM 869 C C . GLN A 1 110 ? -4.905 14.266 4.390 1.00 91.19 110 GLN A C 1
ATOM 871 O O . GLN A 1 110 ? -5.349 14.863 5.367 1.00 91.19 110 GLN A O 1
ATOM 876 N N . THR A 1 111 ? -4.321 13.072 4.486 1.00 90.75 111 THR A N 1
ATOM 877 C CA . THR A 1 111 ? -4.270 12.313 5.740 1.00 90.75 111 THR A CA 1
ATOM 878 C C . THR A 1 111 ? -3.465 13.042 6.810 1.00 90.75 111 THR A C 1
ATOM 880 O O . THR A 1 111 ? -3.946 13.254 7.920 1.00 90.75 111 THR A O 1
ATOM 883 N N . LEU A 1 112 ? -2.261 13.513 6.490 1.00 92.69 112 LEU A N 1
ATOM 884 C CA . LEU A 1 112 ? -1.467 14.257 7.465 1.00 92.69 112 LEU A CA 1
ATOM 885 C C . LEU A 1 112 ? -2.068 15.648 7.730 1.00 92.69 112 LEU A C 1
ATOM 887 O O . LEU A 1 112 ? -2.216 16.049 8.883 1.00 92.69 112 LEU A O 1
ATOM 891 N N . GLY A 1 113 ? -2.472 16.369 6.685 1.00 92.44 113 GLY A N 1
ATOM 892 C CA . GLY A 1 113 ? -2.954 17.742 6.801 1.00 92.44 113 GLY A CA 1
ATOM 893 C C . GLY A 1 113 ? -4.318 17.842 7.475 1.00 92.44 113 GLY A C 1
ATOM 894 O O . GLY A 1 113 ? -4.449 18.496 8.509 1.00 92.44 113 GLY A O 1
ATOM 895 N N . ARG A 1 114 ? -5.339 17.209 6.891 1.00 89.50 114 ARG A N 1
ATOM 896 C CA . ARG A 1 114 ? -6.728 17.309 7.358 1.00 89.50 114 ARG A CA 1
ATOM 897 C C . ARG A 1 114 ? -7.044 16.391 8.531 1.00 89.50 114 ARG A C 1
ATOM 899 O O . ARG A 1 114 ? -7.756 16.832 9.431 1.00 89.50 114 ARG A O 1
ATOM 906 N N . ASP A 1 115 ? -6.525 15.164 8.553 1.00 89.75 115 ASP A N 1
ATOM 907 C CA . ASP A 1 115 ? -6.943 14.203 9.586 1.00 89.75 115 ASP A CA 1
ATOM 908 C C . ASP A 1 115 ? -6.157 14.365 10.896 1.00 89.75 115 ASP A C 1
ATOM 910 O O . ASP A 1 115 ? -6.705 14.098 11.977 1.00 89.75 115 ASP A O 1
ATOM 914 N N . LEU A 1 116 ? -4.902 14.834 10.814 1.00 91.69 116 LEU A N 1
ATOM 915 C CA . LEU A 1 116 ? -4.011 15.016 11.963 1.00 91.69 116 LEU A CA 1
ATOM 916 C C . LEU A 1 116 ? -3.715 16.492 12.271 1.00 91.69 116 LEU A C 1
ATOM 918 O O . LEU A 1 116 ? -4.075 16.970 13.347 1.00 91.69 116 LEU A O 1
ATOM 922 N N . LEU A 1 117 ? -3.077 17.228 11.356 1.00 92.12 117 LEU A N 1
ATOM 923 C CA . LEU A 1 117 ? -2.530 18.555 11.662 1.00 92.12 117 LEU A CA 1
ATOM 924 C C . LEU A 1 117 ? -3.596 19.618 11.933 1.00 92.12 117 LEU A C 1
ATOM 926 O O . LEU A 1 117 ? -3.348 20.486 12.762 1.00 92.12 117 LEU A O 1
ATOM 930 N N . VAL A 1 118 ? -4.787 19.547 11.327 1.00 92.31 118 VAL A N 1
ATOM 931 C CA . VAL A 1 118 ? -5.899 20.473 11.644 1.00 92.31 118 VAL A CA 1
ATOM 932 C C . VAL A 1 118 ? -6.296 20.403 13.123 1.00 92.31 118 VAL A C 1
ATOM 934 O O . VAL A 1 118 ? -6.643 21.423 13.710 1.00 92.31 118 VAL A O 1
ATOM 937 N N . LYS A 1 119 ? -6.204 19.228 13.760 1.00 90.88 119 LYS A N 1
ATOM 938 C CA . LYS A 1 119 ? -6.516 19.075 15.194 1.00 90.88 119 LYS A CA 1
ATOM 939 C C . LYS A 1 119 ? -5.457 19.719 16.092 1.00 90.88 119 LYS A C 1
ATOM 941 O O . LYS A 1 119 ? -5.777 20.127 17.202 1.00 90.88 119 LYS A O 1
ATOM 946 N N . ILE A 1 120 ? -4.214 19.797 15.618 1.00 92.69 120 ILE A N 1
ATOM 947 C CA . ILE A 1 120 ? -3.070 20.361 16.351 1.00 92.69 120 ILE A CA 1
ATOM 948 C C . ILE A 1 120 ? -2.952 21.872 16.093 1.00 92.69 120 ILE A C 1
ATOM 950 O O . ILE A 1 120 ? -2.667 22.640 17.008 1.00 92.69 120 ILE A O 1
ATOM 954 N N . PHE A 1 121 ? -3.219 22.309 14.861 1.00 92.38 121 PHE A N 1
ATOM 955 C CA . PHE A 1 121 ? -3.108 23.692 14.396 1.00 92.38 121 PHE A CA 1
ATOM 956 C C . PHE A 1 121 ? -4.450 24.217 13.850 1.00 92.38 121 PHE A C 1
ATOM 958 O O . PHE A 1 121 ? -4.538 24.575 12.671 1.00 92.38 121 PHE A O 1
ATOM 965 N N . PRO A 1 122 ? -5.499 24.320 14.688 1.00 89.12 122 PRO A N 1
ATOM 966 C CA . PRO A 1 122 ? -6.865 24.624 14.241 1.00 89.12 122 PRO A CA 1
ATOM 967 C C . PRO A 1 122 ? -7.026 26.013 13.608 1.00 89.12 122 PRO A C 1
ATOM 969 O O . PRO A 1 122 ? -7.942 26.233 12.823 1.00 89.12 122 PRO A O 1
ATOM 972 N N . ASN A 1 123 ? -6.122 26.947 13.915 1.00 91.31 123 ASN A N 1
ATOM 973 C CA . ASN A 1 123 ? -6.170 28.323 13.413 1.00 91.31 123 ASN A CA 1
ATOM 974 C C . ASN A 1 123 ? -5.509 28.498 12.033 1.00 91.31 123 ASN A C 1
ATOM 976 O O . ASN A 1 123 ? -5.480 29.606 11.501 1.00 91.31 123 ASN A O 1
ATOM 980 N N . THR A 1 124 ? -4.942 27.435 11.455 1.00 90.31 124 THR A N 1
ATOM 981 C CA . THR A 1 124 ? -4.263 27.494 10.153 1.00 90.31 124 THR A CA 1
ATOM 982 C C . THR A 1 124 ? -5.209 27.060 9.039 1.00 90.31 124 THR A C 1
ATOM 984 O O . THR A 1 124 ? -5.973 26.111 9.185 1.00 90.31 124 THR A O 1
ATOM 987 N N . GLN A 1 125 ? -5.140 27.721 7.882 1.00 90.75 125 GLN A N 1
ATOM 988 C CA . GLN A 1 125 ? -5.972 27.368 6.734 1.00 90.75 125 GLN A CA 1
ATOM 989 C C . GLN A 1 125 ? -5.713 25.921 6.270 1.00 90.75 125 GLN A C 1
ATOM 991 O O . GLN A 1 125 ? -4.574 25.537 5.994 1.00 90.75 125 GLN A O 1
ATOM 996 N N . ASN A 1 126 ? -6.786 25.144 6.083 1.00 88.12 126 ASN A N 1
ATOM 997 C CA . ASN A 1 126 ? -6.724 23.732 5.672 1.00 88.12 126 ASN A CA 1
ATOM 998 C C . ASN A 1 126 ? -5.878 23.492 4.407 1.00 88.12 126 ASN A C 1
ATOM 1000 O O . ASN A 1 126 ? -5.149 22.503 4.318 1.00 88.12 126 ASN A O 1
ATOM 1004 N N . ASN A 1 127 ? -5.949 24.404 3.432 1.00 90.69 127 ASN A N 1
ATOM 1005 C CA . ASN A 1 127 ? -5.170 24.306 2.194 1.00 90.69 127 ASN A CA 1
ATOM 1006 C C . ASN A 1 127 ? -3.664 24.433 2.457 1.00 90.69 127 ASN A C 1
ATOM 1008 O O . ASN A 1 127 ? -2.873 23.723 1.840 1.00 90.69 127 ASN A O 1
ATOM 1012 N N . THR A 1 128 ? -3.267 25.302 3.387 1.00 92.38 128 THR A N 1
ATOM 1013 C CA . THR A 1 128 ? -1.867 25.483 3.784 1.00 92.38 128 THR A CA 1
ATOM 1014 C C . THR A 1 128 ? -1.346 24.235 4.487 1.00 92.38 128 THR A C 1
ATOM 1016 O O . THR A 1 128 ? -0.298 23.721 4.103 1.00 92.38 128 THR A O 1
ATOM 1019 N N . LEU A 1 129 ? -2.113 23.683 5.434 1.00 92.88 129 LEU A N 1
ATOM 1020 C CA . LEU A 1 129 ? -1.754 22.436 6.120 1.00 92.88 129 LEU A CA 1
ATOM 1021 C C . LEU A 1 129 ? -1.618 21.261 5.147 1.00 92.88 129 LEU A C 1
ATOM 1023 O O . LEU A 1 129 ? -0.665 20.491 5.247 1.00 92.88 129 LEU A O 1
ATOM 1027 N N . THR A 1 130 ? -2.520 21.159 4.167 1.00 92.56 130 THR A N 1
ATOM 1028 C CA . THR A 1 130 ? -2.443 20.132 3.116 1.00 92.56 130 THR A CA 1
ATOM 1029 C C . THR A 1 130 ? -1.173 20.293 2.278 1.00 92.56 130 THR A C 1
ATOM 1031 O O . THR A 1 130 ? -0.454 19.322 2.081 1.00 92.56 130 THR A O 1
ATOM 1034 N N . ARG A 1 131 ? -0.846 21.512 1.820 1.00 93.31 131 ARG A N 1
ATOM 1035 C CA . ARG A 1 131 ? 0.359 21.770 1.005 1.00 93.31 131 ARG A CA 1
ATOM 1036 C C . ARG A 1 131 ? 1.650 21.449 1.755 1.00 93.31 131 ARG A C 1
ATOM 1038 O O . ARG A 1 131 ? 2.528 20.802 1.191 1.00 93.31 131 ARG A O 1
ATOM 1045 N N . ILE A 1 132 ? 1.748 21.867 3.020 1.00 94.44 132 ILE A N 1
ATOM 1046 C CA . ILE A 1 132 ? 2.892 21.544 3.888 1.00 94.44 132 ILE A CA 1
ATOM 1047 C C . ILE A 1 132 ? 3.005 20.027 4.057 1.00 94.44 132 ILE A C 1
ATOM 1049 O O . ILE A 1 132 ? 4.094 19.475 3.939 1.00 94.44 132 ILE A O 1
ATOM 1053 N N . SER A 1 133 ? 1.877 19.348 4.268 1.00 95.06 133 SER A N 1
ATOM 1054 C CA . SER A 1 133 ? 1.832 17.895 4.432 1.00 95.06 133 SER A CA 1
ATOM 1055 C C . SER A 1 133 ? 2.248 17.143 3.170 1.00 95.06 133 SER A C 1
ATOM 1057 O O . SER A 1 133 ? 3.005 16.183 3.261 1.00 95.06 133 SER A O 1
ATOM 1059 N N . THR A 1 134 ? 1.811 17.593 1.991 1.00 95.06 134 THR A N 1
ATOM 1060 C CA . THR A 1 134 ? 2.242 17.028 0.705 1.00 95.06 134 THR A CA 1
ATOM 1061 C C . THR A 1 134 ? 3.746 17.200 0.501 1.00 95.06 134 THR A C 1
ATOM 1063 O O . THR A 1 134 ? 4.414 16.245 0.110 1.00 95.06 134 THR A O 1
ATOM 1066 N N . LEU A 1 135 ? 4.299 18.381 0.806 1.00 95.69 135 LEU A N 1
ATOM 1067 C CA . LEU A 1 135 ? 5.743 18.615 0.717 1.00 95.69 135 LEU A CA 1
ATOM 1068 C C . LEU A 1 135 ? 6.517 17.730 1.703 1.00 95.69 135 LEU A C 1
ATOM 1070 O O . LEU A 1 135 ? 7.500 17.104 1.319 1.00 95.69 135 LEU A O 1
ATOM 1074 N N . ALA A 1 136 ? 6.055 17.634 2.951 1.00 95.00 136 ALA A N 1
ATOM 1075 C CA . ALA A 1 136 ? 6.661 16.770 3.959 1.00 95.00 136 ALA A CA 1
ATOM 1076 C C . ALA A 1 136 ? 6.637 15.293 3.530 1.00 95.00 136 ALA A C 1
ATOM 1078 O O . ALA A 1 136 ? 7.656 14.614 3.632 1.00 95.00 136 ALA A O 1
ATOM 1079 N N . ALA A 1 137 ? 5.515 14.809 2.989 1.00 94.25 137 ALA A N 1
ATOM 1080 C CA . ALA A 1 137 ? 5.395 13.450 2.466 1.00 94.25 137 ALA A CA 1
ATOM 1081 C C . ALA A 1 137 ? 6.346 13.193 1.285 1.00 94.25 137 ALA A C 1
ATOM 1083 O O . ALA A 1 137 ? 6.987 12.146 1.242 1.00 94.25 137 ALA A O 1
ATOM 1084 N N . ALA A 1 138 ? 6.495 14.154 0.365 1.00 94.88 138 ALA A N 1
ATOM 1085 C CA . ALA A 1 138 ? 7.440 14.049 -0.746 1.00 94.88 138 ALA A CA 1
ATOM 1086 C C . ALA A 1 138 ? 8.895 13.961 -0.257 1.00 94.88 138 ALA A C 1
ATOM 1088 O O . ALA A 1 138 ? 9.642 13.090 -0.700 1.00 94.88 138 ALA A O 1
ATOM 1089 N N . LEU A 1 139 ? 9.285 14.817 0.693 1.00 95.62 139 LEU A N 1
ATOM 1090 C CA . LEU A 1 139 ? 10.626 14.797 1.284 1.00 95.62 139 LEU A CA 1
ATOM 1091 C C . LEU A 1 139 ? 10.899 13.494 2.044 1.00 95.62 139 LEU A C 1
ATOM 1093 O O . LEU A 1 139 ? 11.982 12.929 1.912 1.00 95.62 139 LEU A O 1
ATOM 1097 N N . LEU A 1 140 ? 9.915 12.982 2.790 1.00 92.81 140 LEU A N 1
ATOM 1098 C CA . LEU A 1 140 ? 10.016 11.682 3.456 1.00 92.81 140 LEU A CA 1
ATOM 1099 C C . LEU A 1 140 ? 10.141 10.533 2.451 1.00 92.81 140 LEU A C 1
ATOM 1101 O O . LEU A 1 140 ? 10.956 9.643 2.661 1.00 92.81 140 LEU A O 1
ATOM 1105 N N . GLY A 1 141 ? 9.395 10.563 1.345 1.00 91.62 141 GLY A N 1
ATOM 1106 C CA . GLY A 1 141 ? 9.526 9.577 0.270 1.00 91.62 141 GLY A CA 1
ATOM 1107 C C . GLY A 1 141 ? 10.928 9.567 -0.349 1.00 91.62 141 GLY A C 1
ATOM 1108 O O . GLY A 1 141 ? 11.515 8.500 -0.511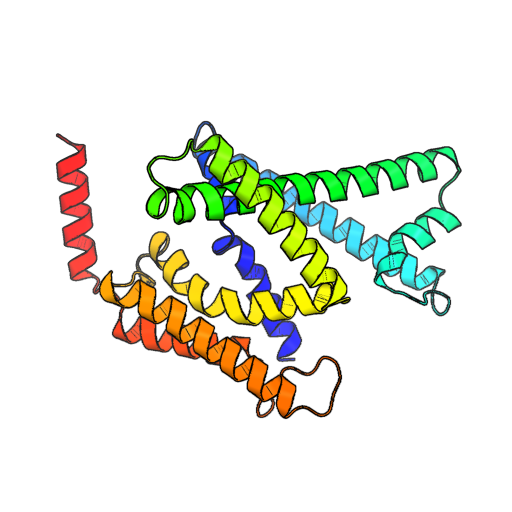 1.00 91.62 141 GLY A O 1
ATOM 1109 N N . ILE A 1 142 ? 11.495 10.751 -0.620 1.00 92.12 142 ILE A N 1
ATOM 1110 C CA . ILE A 1 142 ? 12.875 10.902 -1.119 1.00 92.12 142 ILE A CA 1
ATOM 1111 C C . ILE A 1 142 ? 13.893 10.383 -0.093 1.00 92.12 142 ILE A C 1
ATOM 1113 O O . ILE A 1 142 ? 14.856 9.712 -0.453 1.00 92.12 142 ILE A O 1
ATOM 1117 N N . LEU A 1 143 ? 13.685 10.657 1.193 1.00 92.69 143 LEU A N 1
ATOM 1118 C CA . LEU A 1 143 ? 14.552 10.132 2.243 1.00 92.69 143 LEU A CA 1
ATOM 1119 C C . LEU A 1 143 ? 14.487 8.597 2.310 1.00 92.69 143 LEU A C 1
ATOM 1121 O O . LEU A 1 143 ? 15.524 7.942 2.392 1.00 92.69 143 LEU A O 1
ATOM 1125 N N . LEU A 1 144 ? 13.286 8.017 2.241 1.00 88.12 144 LEU A N 1
ATOM 1126 C CA . LEU A 1 144 ? 13.092 6.569 2.320 1.00 88.12 144 LEU A CA 1
ATOM 1127 C C . LEU A 1 144 ? 13.724 5.827 1.142 1.00 88.12 144 LEU A C 1
ATOM 1129 O O . LEU A 1 144 ? 14.341 4.794 1.374 1.00 88.12 144 LEU A O 1
ATOM 1133 N N . ILE A 1 145 ? 13.636 6.347 -0.086 1.00 87.00 145 ILE A N 1
ATOM 1134 C CA . ILE A 1 145 ? 14.271 5.692 -1.244 1.00 87.00 145 ILE A CA 1
ATOM 1135 C C . ILE A 1 145 ? 15.807 5.727 -1.169 1.00 87.00 145 ILE A C 1
ATOM 1137 O O . ILE A 1 145 ? 16.456 4.801 -1.645 1.00 87.00 145 ILE A O 1
ATOM 1141 N N . ILE A 1 146 ? 16.397 6.748 -0.531 1.00 88.25 146 ILE A N 1
ATOM 1142 C CA . ILE A 1 146 ? 17.850 6.814 -0.286 1.00 88.25 146 ILE A CA 1
ATOM 1143 C C . ILE A 1 146 ? 18.274 5.767 0.752 1.00 88.25 146 ILE A C 1
ATOM 1145 O O . ILE A 1 146 ? 19.321 5.142 0.609 1.00 88.25 146 ILE A O 1
ATOM 1149 N N . ILE A 1 147 ? 17.471 5.582 1.803 1.00 86.19 147 ILE A N 1
ATOM 1150 C CA . ILE A 1 147 ? 17.768 4.638 2.891 1.00 86.19 147 ILE A CA 1
ATOM 1151 C C . ILE A 1 147 ? 17.508 3.192 2.456 1.00 86.19 147 ILE A C 1
ATOM 1153 O O . ILE A 1 147 ? 18.221 2.280 2.869 1.00 86.19 147 ILE A O 1
ATOM 1157 N N . TYR A 1 148 ? 16.473 2.981 1.647 1.00 81.88 148 TYR A N 1
ATOM 1158 C CA . TYR A 1 148 ? 15.934 1.669 1.338 1.00 81.88 148 TYR A CA 1
ATOM 1159 C C . TYR A 1 148 ? 15.796 1.493 -0.186 1.00 81.88 148 TYR A C 1
ATOM 1161 O O . TYR A 1 148 ? 14.721 1.709 -0.750 1.00 81.88 148 TYR A O 1
ATOM 1169 N N . PRO A 1 149 ? 16.884 1.104 -0.879 1.00 77.50 149 PRO A N 1
ATOM 1170 C CA . PRO A 1 149 ? 16.954 1.126 -2.342 1.00 77.50 149 PRO A CA 1
ATOM 1171 C C . PRO A 1 149 ? 16.155 0.003 -3.028 1.00 77.50 149 PRO A C 1
ATOM 1173 O O . PRO A 1 149 ? 16.086 -0.036 -4.254 1.00 77.50 149 PRO A O 1
ATOM 1176 N N . SER A 1 150 ? 15.537 -0.906 -2.264 1.00 86.19 150 SER A N 1
ATOM 1177 C CA . SER A 1 150 ? 14.675 -1.961 -2.801 1.00 86.19 150 SER A CA 1
ATOM 1178 C C . SER A 1 150 ? 13.199 -1.625 -2.615 1.00 86.19 150 SER A C 1
ATOM 1180 O O . SER A 1 150 ? 12.674 -1.611 -1.503 1.00 86.19 150 SER A O 1
ATOM 1182 N N . VAL A 1 151 ? 12.498 -1.409 -3.728 1.00 84.12 151 VAL A N 1
ATOM 1183 C CA . VAL A 1 151 ? 11.047 -1.174 -3.711 1.00 84.12 151 VAL A CA 1
ATOM 1184 C C . VAL A 1 151 ? 10.304 -2.411 -3.198 1.00 84.12 151 VAL A C 1
ATOM 1186 O O . VAL A 1 151 ? 9.377 -2.276 -2.405 1.00 84.12 151 VAL A O 1
ATOM 1189 N N . ILE A 1 152 ? 10.725 -3.613 -3.605 1.00 87.31 152 ILE A N 1
ATOM 1190 C CA . ILE A 1 152 ? 10.056 -4.871 -3.239 1.00 87.31 152 ILE A CA 1
ATOM 1191 C C . ILE A 1 152 ? 10.090 -5.069 -1.727 1.00 87.31 152 ILE A C 1
ATOM 1193 O O . ILE A 1 152 ? 9.052 -5.332 -1.117 1.00 87.31 152 ILE A O 1
ATOM 1197 N N . ASP A 1 153 ? 11.256 -4.886 -1.111 1.00 86.56 153 ASP A N 1
ATOM 1198 C CA . ASP A 1 153 ? 11.382 -5.147 0.318 1.00 86.56 153 ASP A CA 1
ATOM 1199 C C . ASP A 1 153 ? 10.714 -4.039 1.148 1.00 86.56 153 ASP A C 1
ATOM 1201 O O . ASP A 1 153 ? 10.141 -4.322 2.197 1.00 86.56 153 ASP A O 1
ATOM 1205 N N . LEU A 1 154 ? 10.649 -2.801 0.637 1.00 88.12 154 LEU A N 1
ATOM 1206 C CA . LEU A 1 154 ? 9.933 -1.710 1.300 1.00 88.12 154 LEU A CA 1
ATOM 1207 C C . LEU A 1 154 ? 8.437 -2.030 1.369 1.00 88.12 154 LEU A C 1
ATOM 1209 O O . LEU A 1 154 ? 7.819 -1.921 2.430 1.00 88.12 154 LEU A O 1
ATOM 1213 N N . TRP A 1 155 ? 7.866 -2.484 0.250 1.00 89.00 155 TRP A N 1
ATOM 1214 C CA . TRP A 1 155 ? 6.481 -2.952 0.187 1.00 89.00 155 TRP A CA 1
ATOM 1215 C C . TRP A 1 155 ? 6.242 -4.157 1.095 1.00 89.00 155 TRP A C 1
ATOM 1217 O O . TRP A 1 155 ? 5.246 -4.184 1.823 1.00 89.00 155 TRP A O 1
ATOM 1227 N N . TYR A 1 156 ? 7.164 -5.123 1.095 1.00 91.81 156 TYR A N 1
ATOM 1228 C CA . TYR A 1 156 ? 7.069 -6.308 1.940 1.00 91.81 156 TYR A CA 1
ATOM 1229 C C . TYR A 1 156 ? 7.054 -5.949 3.426 1.00 91.81 156 TYR A C 1
ATOM 1231 O O . TYR A 1 156 ? 6.184 -6.409 4.165 1.00 91.81 156 TYR A O 1
ATOM 1239 N N . VAL A 1 157 ? 7.983 -5.099 3.868 1.00 91.31 157 VAL A N 1
ATOM 1240 C CA . VAL A 1 157 ? 8.126 -4.684 5.267 1.00 91.31 157 VAL A CA 1
ATOM 1241 C C . VAL A 1 157 ? 6.912 -3.883 5.730 1.00 91.31 157 VAL A C 1
ATOM 1243 O O . VAL A 1 157 ? 6.329 -4.201 6.769 1.00 91.31 157 VAL A O 1
ATOM 1246 N N . ILE A 1 158 ? 6.484 -2.879 4.957 1.00 92.06 158 ILE A N 1
ATOM 1247 C CA . ILE A 1 158 ? 5.325 -2.054 5.326 1.00 92.06 158 ILE A CA 1
ATOM 1248 C C . ILE A 1 158 ? 4.059 -2.916 5.365 1.00 92.06 158 ILE A C 1
ATOM 1250 O O . ILE A 1 158 ? 3.307 -2.848 6.338 1.00 92.06 158 ILE A O 1
ATOM 1254 N N . GLY A 1 159 ? 3.835 -3.763 4.356 1.00 94.31 159 GLY A N 1
ATOM 1255 C CA . GLY A 1 159 ? 2.699 -4.685 4.325 1.00 94.31 159 GLY A CA 1
ATOM 1256 C C . GLY A 1 159 ? 2.714 -5.665 5.500 1.00 94.31 159 GLY A C 1
ATOM 1257 O O . GLY A 1 159 ? 1.692 -5.851 6.161 1.00 94.31 159 GLY A O 1
ATOM 1258 N N . SER A 1 160 ? 3.889 -6.215 5.816 1.00 95.00 160 SER A N 1
ATOM 1259 C CA . SER A 1 160 ? 4.083 -7.163 6.917 1.00 95.00 160 SER A CA 1
ATOM 1260 C C . SER A 1 160 ? 3.791 -6.576 8.294 1.00 95.00 160 SER A C 1
ATOM 1262 O O . SER A 1 160 ? 3.361 -7.303 9.185 1.00 95.00 160 SER A O 1
ATOM 1264 N N . VAL A 1 161 ? 4.012 -5.273 8.475 1.00 95.75 161 VAL A N 1
ATOM 1265 C CA . VAL A 1 161 ? 3.822 -4.590 9.761 1.00 95.75 161 VAL A CA 1
ATOM 1266 C C . VAL A 1 161 ? 2.438 -3.955 9.888 1.00 95.75 161 VAL A C 1
ATOM 1268 O O . VAL A 1 161 ? 1.806 -4.060 10.939 1.00 95.75 161 VAL A O 1
ATOM 1271 N N . MET A 1 162 ? 1.949 -3.301 8.835 1.00 96.12 162 MET A N 1
ATOM 1272 C CA . MET A 1 162 ? 0.745 -2.468 8.912 1.00 96.12 162 MET A CA 1
ATOM 1273 C C . MET A 1 162 ? -0.546 -3.267 8.736 1.00 96.12 162 MET A C 1
ATOM 1275 O O . MET A 1 162 ? -1.507 -3.055 9.479 1.00 96.12 162 MET A O 1
ATOM 1279 N N . ILE A 1 163 ? -0.590 -4.199 7.777 1.00 96.12 163 ILE A N 1
ATOM 1280 C CA . ILE A 1 163 ? -1.820 -4.938 7.453 1.00 96.12 163 ILE A CA 1
ATOM 1281 C C . ILE A 1 163 ? -2.354 -5.719 8.660 1.00 96.12 163 ILE A C 1
ATOM 1283 O O . ILE A 1 163 ? -3.553 -5.602 8.923 1.00 96.12 163 ILE A O 1
ATOM 1287 N N . PRO A 1 164 ? -1.538 -6.456 9.441 1.00 96.00 164 PRO A N 1
ATOM 1288 C CA . PRO A 1 164 ? -2.063 -7.244 10.552 1.00 96.00 164 PRO A CA 1
ATOM 1289 C C . PRO A 1 164 ? -2.865 -6.442 11.584 1.00 96.00 164 PRO A C 1
ATOM 1291 O O . PRO A 1 164 ? -3.894 -6.915 12.072 1.00 96.00 164 PRO A O 1
ATOM 1294 N N . GLY A 1 165 ? -2.437 -5.215 11.895 1.00 95.12 165 GLY A N 1
ATOM 1295 C CA . GLY A 1 165 ? -3.152 -4.365 12.849 1.00 95.12 165 GLY A CA 1
ATOM 1296 C C . GLY A 1 165 ? -4.343 -3.616 12.270 1.00 95.12 165 GLY A C 1
ATOM 1297 O O . GLY A 1 165 ? -5.239 -3.245 13.022 1.00 95.12 165 GLY A O 1
ATOM 1298 N N . LEU A 1 166 ? -4.390 -3.407 10.955 1.00 95.44 166 LEU A N 1
ATOM 1299 C CA . LEU A 1 166 ? -5.477 -2.668 10.311 1.00 95.44 166 LEU A CA 1
ATOM 1300 C C . LEU A 1 166 ? -6.590 -3.579 9.788 1.00 95.44 166 LEU A C 1
ATOM 1302 O O . LEU A 1 166 ? -7.751 -3.173 9.775 1.00 95.44 166 LEU A O 1
ATOM 1306 N N . LEU A 1 167 ? -6.265 -4.811 9.394 1.00 95.00 167 LEU A N 1
ATOM 1307 C CA . LEU A 1 167 ? -7.186 -5.689 8.680 1.00 95.00 167 LEU A CA 1
ATOM 1308 C C . LEU A 1 167 ? -8.454 -5.990 9.486 1.00 95.00 167 LEU A C 1
ATOM 1310 O O . LEU A 1 167 ? -9.549 -5.731 9.000 1.00 95.00 167 LEU A O 1
ATOM 1314 N N . ILE A 1 168 ? -8.339 -6.490 10.721 1.00 94.12 168 ILE A N 1
ATOM 1315 C CA . ILE A 1 168 ? -9.522 -6.852 11.525 1.00 94.12 168 ILE A CA 1
ATOM 1316 C C . ILE A 1 168 ? -10.387 -5.629 11.876 1.00 94.12 168 ILE A C 1
ATOM 1318 O O . ILE A 1 168 ? -11.593 -5.688 11.621 1.00 94.12 168 ILE A O 1
ATOM 1322 N N . PRO A 1 169 ? -9.830 -4.509 12.385 1.00 93.38 169 PRO A N 1
ATOM 1323 C CA . PRO A 1 169 ? -10.619 -3.306 12.638 1.00 93.38 169 PRO A CA 1
ATOM 1324 C C . PRO A 1 169 ? -11.374 -2.794 11.410 1.00 93.38 169 PRO A C 1
ATOM 1326 O O . PRO A 1 169 ? -12.547 -2.441 11.527 1.00 93.38 169 PRO A O 1
ATOM 1329 N N . VAL A 1 170 ? -10.737 -2.788 10.234 1.00 93.06 170 VAL A N 1
ATOM 1330 C CA . VAL A 1 170 ? -11.379 -2.330 8.995 1.00 93.06 170 VAL A CA 1
ATOM 1331 C C . VAL A 1 170 ? -12.434 -3.327 8.516 1.00 93.06 170 VAL A C 1
ATOM 1333 O O . VAL A 1 170 ? -13.553 -2.932 8.193 1.00 93.06 170 VAL A O 1
ATOM 1336 N N . MET A 1 171 ? -12.144 -4.630 8.547 1.00 91.50 171 MET A N 1
ATOM 1337 C CA . MET A 1 171 ? -13.128 -5.663 8.210 1.00 91.50 171 MET A CA 1
ATOM 1338 C C . MET A 1 171 ? -14.339 -5.633 9.147 1.00 91.50 171 MET A C 1
ATOM 1340 O O . MET A 1 171 ? -15.452 -5.900 8.699 1.00 91.50 171 MET A O 1
ATOM 1344 N N . GLY A 1 172 ? -14.156 -5.252 10.413 1.00 90.00 172 GLY A N 1
ATOM 1345 C CA . GLY A 1 172 ? -15.229 -5.085 11.394 1.00 90.00 172 GLY A CA 1
ATOM 1346 C C . GLY A 1 172 ? -16.232 -3.976 11.073 1.00 90.00 172 GLY A C 1
ATOM 1347 O O . GLY A 1 172 ? -17.327 -3.989 11.637 1.00 90.00 172 GLY A O 1
ATOM 1348 N N . VAL A 1 173 ? -15.892 -3.058 10.160 1.00 88.62 173 VAL A N 1
ATOM 1349 C CA . VAL A 1 173 ? -16.819 -2.049 9.617 1.00 88.62 173 VAL A CA 1
ATOM 1350 C C . VAL A 1 173 ? -17.772 -2.670 8.591 1.00 88.62 173 VAL A C 1
ATOM 1352 O O . VAL A 1 173 ? -18.939 -2.295 8.525 1.00 88.62 173 VAL A O 1
ATOM 1355 N N . TYR A 1 174 ? -17.295 -3.637 7.803 1.00 85.94 174 TYR A N 1
ATOM 1356 C CA . TYR A 1 174 ? -18.065 -4.259 6.718 1.00 85.94 174 TYR A CA 1
ATOM 1357 C C . TYR A 1 174 ? -18.782 -5.539 7.136 1.00 85.94 174 TYR A C 1
ATOM 1359 O O . TYR A 1 174 ? -19.875 -5.837 6.653 1.00 85.94 174 TYR A O 1
ATOM 1367 N N . LEU A 1 175 ? -18.152 -6.319 8.010 1.00 88.69 175 LEU A N 1
ATOM 1368 C CA . LEU A 1 175 ? -18.598 -7.639 8.419 1.00 88.69 175 LEU A CA 1
ATOM 1369 C C . LEU A 1 175 ? -18.863 -7.644 9.921 1.00 88.69 175 LEU A C 1
ATOM 1371 O O . LEU A 1 175 ? -17.940 -7.507 10.724 1.00 88.69 175 LEU A O 1
ATOM 1375 N N . ARG A 1 176 ? -20.119 -7.917 10.291 1.00 84.62 176 ARG A N 1
ATOM 1376 C CA . ARG A 1 176 ? -20.570 -8.014 11.693 1.00 84.62 176 ARG A CA 1
ATOM 1377 C C . ARG A 1 176 ? -19.708 -8.956 12.534 1.00 84.62 176 ARG A C 1
ATOM 1379 O O . ARG A 1 176 ? -19.432 -8.690 13.696 1.00 84.62 176 ARG A O 1
ATOM 1386 N N . PHE A 1 177 ? -19.234 -10.041 11.924 1.00 87.06 177 PHE A N 1
ATOM 1387 C CA . PHE A 1 177 ? -18.392 -11.023 12.599 1.00 87.06 177 PHE A CA 1
ATOM 1388 C C . PHE A 1 177 ? -17.094 -10.420 13.161 1.00 87.06 177 PHE A C 1
ATOM 1390 O O . PHE A 1 177 ? -16.653 -10.837 14.230 1.00 87.06 177 PHE A O 1
ATOM 1397 N N . PHE A 1 178 ? -16.507 -9.433 12.478 1.00 89.25 178 PHE A N 1
ATOM 1398 C CA . PHE A 1 178 ? -15.236 -8.814 12.862 1.00 89.25 178 PHE A CA 1
ATOM 1399 C C . PHE A 1 178 ? -15.403 -7.540 13.706 1.00 89.25 178 PHE A C 1
ATOM 1401 O O . PHE A 1 178 ? -14.411 -6.899 14.048 1.00 89.25 178 PHE A O 1
ATOM 1408 N N . THR A 1 179 ? -16.631 -7.150 14.059 1.00 91.19 179 THR A N 1
ATOM 1409 C CA . THR A 1 179 ? -16.882 -5.891 14.768 1.00 91.19 179 THR A CA 1
ATOM 1410 C C . THR A 1 179 ? -16.275 -5.894 16.176 1.00 91.19 179 THR A C 1
ATOM 1412 O O . THR A 1 179 ? -16.506 -6.793 16.987 1.00 91.19 179 THR A O 1
ATOM 1415 N N . LEU A 1 180 ? -15.505 -4.846 16.474 1.00 90.00 180 LEU A N 1
ATOM 1416 C CA . LEU A 1 180 ? -14.845 -4.615 17.759 1.00 90.00 180 LEU A CA 1
ATOM 1417 C C . LEU A 1 180 ? -15.613 -3.587 18.588 1.00 90.00 180 LEU A C 1
ATOM 1419 O O . LEU A 1 180 ? -16.136 -2.605 18.058 1.00 90.00 180 LEU A O 1
ATOM 1423 N N . ARG A 1 181 ? -15.609 -3.739 19.916 1.00 91.25 181 ARG A N 1
ATOM 1424 C CA . ARG A 1 181 ? -16.070 -2.663 20.808 1.00 91.25 181 ARG A CA 1
ATOM 1425 C C . ARG A 1 181 ? -15.093 -1.483 20.708 1.00 91.25 181 ARG A C 1
ATOM 1427 O O . ARG A 1 181 ? -13.881 -1.684 20.665 1.00 91.25 181 ARG A O 1
ATOM 1434 N N . LYS A 1 182 ? -15.596 -0.244 20.767 1.00 89.62 182 LYS A N 1
ATOM 1435 C CA . LYS A 1 182 ? -14.807 0.999 20.584 1.00 89.62 182 LYS A CA 1
ATOM 1436 C C . LYS A 1 182 ? -13.496 1.043 21.386 1.00 89.62 182 LYS A C 1
ATOM 1438 O O . LYS A 1 182 ? -12.475 1.478 20.864 1.00 89.62 182 LYS A O 1
ATOM 1443 N N . LYS A 1 183 ? -13.508 0.550 22.631 1.00 92.88 183 LYS A N 1
ATOM 1444 C CA . LYS A 1 183 ? -12.330 0.510 23.519 1.00 92.88 183 LYS A CA 1
ATOM 1445 C C . LYS A 1 183 ? -11.205 -0.422 23.042 1.00 92.88 183 LYS A C 1
ATOM 1447 O O . LYS A 1 183 ? -10.065 -0.225 23.439 1.00 92.88 183 LYS A O 1
ATOM 1452 N N . TRP A 1 184 ? -11.517 -1.413 22.206 1.00 94.06 184 TRP A N 1
ATOM 1453 C CA . TRP A 1 184 ? -10.581 -2.436 21.729 1.00 94.06 184 TRP A CA 1
ATOM 1454 C C . TRP A 1 184 ? -9.999 -2.147 20.344 1.00 94.06 184 TRP A C 1
ATOM 1456 O O . TRP A 1 184 ? -8.991 -2.749 19.983 1.00 94.06 184 TRP A O 1
ATOM 1466 N N . VAL A 1 185 ? -10.568 -1.200 19.592 1.00 94.25 185 VAL A N 1
ATOM 1467 C CA . VAL A 1 185 ? -10.092 -0.845 18.244 1.00 94.25 185 VAL A CA 1
ATOM 1468 C C . VAL A 1 185 ? -8.635 -0.379 18.277 1.00 94.25 185 VAL A C 1
ATOM 1470 O O . VAL A 1 185 ? -7.779 -0.979 17.631 1.00 94.25 185 VAL A O 1
ATOM 1473 N N . LEU A 1 186 ? -8.331 0.645 19.080 1.00 95.25 186 LEU A N 1
ATOM 1474 C CA . LEU A 1 186 ? -6.986 1.221 19.138 1.00 95.25 186 LEU A CA 1
ATOM 1475 C C . LEU A 1 186 ? -5.938 0.248 19.724 1.00 95.25 186 LEU A C 1
ATOM 1477 O O . LEU A 1 186 ? -4.875 0.117 19.115 1.00 95.25 186 LEU A O 1
ATOM 1481 N N . PRO A 1 187 ? -6.215 -0.490 20.823 1.00 95.81 187 PRO A N 1
ATOM 1482 C CA . PRO A 1 187 ? -5.319 -1.546 21.293 1.00 95.81 187 PRO A CA 1
ATOM 1483 C C . PRO A 1 187 ? -5.045 -2.632 20.250 1.00 95.81 187 PRO A C 1
ATOM 1485 O O . PRO A 1 187 ? -3.904 -3.060 20.128 1.00 95.81 187 PRO A O 1
ATOM 1488 N N . THR A 1 188 ? -6.051 -3.045 19.470 1.00 96.44 188 THR A N 1
ATOM 1489 C CA . THR A 1 188 ? -5.869 -4.045 18.401 1.00 96.44 188 THR A CA 1
ATOM 1490 C C . THR A 1 188 ? -4.927 -3.526 17.320 1.00 96.44 188 THR A C 1
ATOM 1492 O O . THR A 1 188 ? -3.991 -4.227 16.940 1.00 96.44 188 THR A O 1
ATOM 1495 N N . MET A 1 189 ? -5.116 -2.279 16.876 1.00 96.81 189 MET A N 1
ATOM 1496 C CA . MET A 1 189 ? -4.257 -1.659 15.863 1.00 96.81 189 MET A CA 1
ATOM 1497 C C . MET A 1 189 ? -2.813 -1.524 16.351 1.00 96.81 189 MET A C 1
ATOM 1499 O O . MET A 1 189 ? -1.897 -2.055 15.728 1.00 96.81 189 MET A O 1
ATOM 1503 N N . ILE A 1 190 ? -2.608 -0.844 17.482 1.00 97.31 190 ILE A N 1
ATOM 1504 C CA . ILE A 1 190 ? -1.266 -0.541 17.998 1.00 97.31 190 ILE A CA 1
ATOM 1505 C C . ILE A 1 190 ? -0.568 -1.812 18.485 1.00 97.31 190 ILE A C 1
ATOM 1507 O O . ILE A 1 190 ? 0.613 -1.995 18.206 1.00 97.31 190 ILE A O 1
ATOM 1511 N N . GLY A 1 191 ? -1.280 -2.698 19.184 1.00 97.00 191 GLY A N 1
ATOM 1512 C CA . GLY A 1 191 ? -0.718 -3.937 19.714 1.00 97.00 191 GLY A CA 1
ATOM 1513 C C . GLY A 1 191 ? -0.209 -4.853 18.606 1.00 97.00 191 GLY A C 1
ATOM 1514 O O . GLY A 1 191 ? 0.923 -5.319 18.668 1.00 97.00 191 GLY A O 1
ATOM 1515 N N . SER A 1 192 ? -0.999 -5.047 17.552 1.00 97.38 192 SER A N 1
ATOM 1516 C CA . SER A 1 192 ? -0.620 -5.914 16.430 1.00 97.38 192 SER A CA 1
ATOM 1517 C C . SER A 1 192 ? 0.520 -5.329 15.599 1.00 97.38 192 SER A C 1
ATOM 1519 O O . SER A 1 192 ? 1.473 -6.044 15.295 1.00 97.38 192 SER A O 1
ATOM 1521 N N . ILE A 1 193 ? 0.460 -4.026 15.288 1.00 97.81 193 ILE A N 1
ATOM 1522 C CA . ILE A 1 193 ? 1.547 -3.315 14.594 1.00 97.81 193 ILE A CA 1
ATOM 1523 C C . ILE A 1 193 ? 2.827 -3.377 15.431 1.00 97.81 193 ILE A C 1
ATOM 1525 O O . ILE A 1 193 ? 3.895 -3.665 14.901 1.00 97.81 193 ILE A O 1
ATOM 1529 N N . GLY A 1 194 ? 2.722 -3.155 16.743 1.00 97.44 194 GLY A N 1
ATOM 1530 C CA . GLY A 1 194 ? 3.846 -3.227 17.672 1.00 97.44 194 GLY A CA 1
ATOM 1531 C C . GLY A 1 194 ? 4.478 -4.616 17.723 1.00 97.44 194 GLY A C 1
ATOM 1532 O O . GLY A 1 194 ? 5.701 -4.721 17.676 1.00 97.44 194 GLY A O 1
ATOM 1533 N N . VAL A 1 195 ? 3.668 -5.681 17.753 1.00 97.56 195 VAL A N 1
ATOM 1534 C CA . VAL A 1 195 ? 4.163 -7.066 17.709 1.00 97.56 195 VAL A CA 1
ATOM 1535 C C . VAL A 1 195 ? 4.872 -7.352 16.388 1.00 97.56 195 VAL A C 1
ATOM 1537 O O . VAL A 1 195 ? 5.995 -7.848 16.421 1.00 97.56 195 VAL A O 1
ATOM 1540 N N . SER A 1 196 ? 4.282 -7.006 15.240 1.00 97.00 196 SER A N 1
ATOM 1541 C CA . SER A 1 196 ? 4.942 -7.198 13.941 1.00 97.00 196 SER A CA 1
ATOM 1542 C C . SER A 1 196 ? 6.226 -6.389 13.806 1.00 97.00 196 SER A C 1
ATOM 1544 O O . SER A 1 196 ? 7.219 -6.907 13.303 1.00 97.00 196 SER A O 1
ATOM 1546 N N . LEU A 1 197 ? 6.231 -5.139 14.272 1.00 96.25 197 LEU A N 1
ATOM 1547 C CA . LEU A 1 197 ? 7.408 -4.278 14.227 1.00 96.25 197 LEU A CA 1
ATOM 1548 C C . LEU A 1 197 ? 8.524 -4.813 15.129 1.00 96.25 197 LEU A C 1
ATOM 1550 O O . LEU A 1 197 ? 9.678 -4.853 14.715 1.00 96.25 197 LEU A O 1
ATOM 1554 N N . LEU A 1 198 ? 8.189 -5.271 16.337 1.00 95.69 198 LEU A N 1
ATOM 1555 C CA . LEU A 1 198 ? 9.153 -5.908 17.229 1.00 95.69 198 LEU A CA 1
ATOM 1556 C C . LEU A 1 198 ? 9.727 -7.176 16.591 1.00 95.69 198 LEU A C 1
ATOM 1558 O O . LEU A 1 198 ? 10.939 -7.369 16.608 1.00 95.69 198 LEU A O 1
ATOM 1562 N N . TRP A 1 199 ? 8.875 -8.009 15.990 1.00 95.44 199 TRP A N 1
ATOM 1563 C CA . TRP A 1 199 ? 9.303 -9.230 15.309 1.00 95.44 199 TRP A CA 1
ATOM 1564 C C . TRP A 1 199 ? 10.231 -8.933 14.131 1.00 95.44 199 TRP A C 1
ATOM 1566 O O . TRP A 1 199 ? 11.244 -9.605 13.967 1.00 95.44 199 TRP A O 1
ATOM 1576 N N . LEU A 1 200 ? 9.924 -7.888 13.359 1.00 93.56 200 LEU A N 1
ATOM 1577 C CA . LEU A 1 200 ? 10.753 -7.409 12.256 1.00 93.56 200 LEU A CA 1
ATOM 1578 C C . LEU A 1 200 ? 12.124 -6.933 12.753 1.00 93.56 200 LEU A C 1
ATOM 1580 O O . LEU A 1 200 ? 13.145 -7.297 12.173 1.00 93.56 200 LEU A O 1
ATOM 1584 N N . ILE A 1 201 ? 12.160 -6.126 13.819 1.00 92.56 201 ILE A N 1
ATOM 1585 C CA . ILE A 1 201 ? 13.409 -5.607 14.395 1.00 92.56 201 ILE A CA 1
ATOM 1586 C C . ILE A 1 201 ? 14.265 -6.764 14.912 1.00 92.56 201 ILE A C 1
ATOM 1588 O O . ILE A 1 201 ? 15.445 -6.849 14.579 1.00 92.56 201 ILE A O 1
ATOM 1592 N N . LEU A 1 202 ? 13.672 -7.687 15.674 1.00 92.00 202 LEU A N 1
ATOM 1593 C CA . LEU A 1 202 ? 14.373 -8.869 16.172 1.00 92.00 202 LEU A CA 1
ATOM 1594 C C . LEU A 1 202 ? 14.869 -9.751 15.023 1.00 92.00 202 LEU A C 1
ATOM 1596 O O . LEU A 1 202 ? 16.014 -10.193 15.054 1.00 92.00 202 LEU A O 1
ATOM 1600 N N . GLY A 1 203 ? 14.050 -9.961 13.992 1.00 90.25 203 GLY A N 1
ATOM 1601 C CA . GLY A 1 203 ? 14.424 -10.723 12.801 1.00 90.25 203 GLY A CA 1
ATOM 1602 C C . GLY A 1 203 ? 15.595 -10.085 12.065 1.00 90.25 203 GLY A C 1
ATOM 1603 O O . GLY A 1 203 ? 16.556 -10.772 11.746 1.00 90.25 203 GLY A O 1
ATOM 1604 N N . THR A 1 204 ? 15.579 -8.762 11.905 1.00 87.56 204 THR A N 1
ATOM 1605 C CA . THR A 1 204 ? 16.659 -8.007 11.247 1.00 87.56 204 THR A CA 1
ATOM 1606 C C . THR A 1 204 ? 17.970 -8.054 12.040 1.00 87.56 204 THR A C 1
ATOM 1608 O O . THR A 1 204 ? 19.040 -8.080 11.444 1.00 87.56 204 THR A O 1
ATOM 1611 N N . ILE A 1 205 ? 17.912 -8.073 13.377 1.00 87.81 205 ILE A N 1
ATOM 1612 C CA . ILE A 1 205 ? 19.110 -8.137 14.235 1.00 87.81 205 ILE A CA 1
ATOM 1613 C C . ILE A 1 205 ? 19.687 -9.558 14.304 1.00 87.81 205 ILE A C 1
ATOM 1615 O O . ILE A 1 205 ? 20.897 -9.725 14.422 1.00 87.81 205 ILE A O 1
ATOM 1619 N N . THR A 1 206 ? 18.828 -10.580 14.288 1.00 84.62 206 THR A N 1
ATOM 1620 C CA . THR A 1 206 ? 19.231 -11.979 14.525 1.00 84.62 206 THR A CA 1
ATOM 1621 C C . THR A 1 206 ? 19.499 -12.777 13.256 1.00 84.62 206 THR A C 1
ATOM 1623 O O . THR A 1 206 ? 20.187 -13.793 13.322 1.00 84.62 206 THR A O 1
ATOM 1626 N N . SER A 1 207 ? 18.969 -12.349 12.111 1.00 78.88 207 SER A N 1
ATOM 1627 C CA . SER A 1 207 ? 19.152 -13.058 10.848 1.00 78.88 207 SER A CA 1
ATOM 1628 C C . SER A 1 207 ? 20.484 -12.696 10.202 1.00 78.88 207 SER A C 1
ATOM 1630 O O . SER A 1 207 ? 20.703 -11.558 9.791 1.00 78.88 207 SER A O 1
ATOM 1632 N N . GLU A 1 208 ? 21.355 -13.687 10.022 1.00 64.38 208 GLU A N 1
ATOM 1633 C CA . GLU A 1 208 ? 22.541 -13.571 9.169 1.00 64.38 208 GLU A CA 1
ATOM 1634 C C . GLU A 1 208 ? 22.130 -13.730 7.694 1.00 64.38 208 GLU A C 1
ATOM 1636 O O . GLU A 1 208 ? 22.289 -14.784 7.081 1.00 64.38 208 GLU A O 1
ATOM 1641 N N . GLY A 1 209 ? 21.514 -12.695 7.120 1.00 60.94 209 GLY A N 1
ATOM 1642 C CA . GLY A 1 209 ? 21.130 -12.698 5.710 1.00 60.94 209 GLY A CA 1
ATOM 1643 C C . GLY A 1 209 ? 20.485 -11.395 5.256 1.00 60.94 209 GLY A C 1
ATOM 1644 O O . GLY A 1 209 ? 19.527 -10.918 5.860 1.00 60.94 209 GLY A O 1
ATOM 1645 N N . MET A 1 210 ? 20.984 -10.842 4.149 1.00 56.31 210 MET A N 1
ATOM 1646 C CA . MET A 1 210 ? 20.311 -9.756 3.433 1.00 56.31 210 MET A CA 1
ATOM 1647 C C . MET A 1 210 ? 18.901 -10.229 3.045 1.00 56.31 210 MET A C 1
ATOM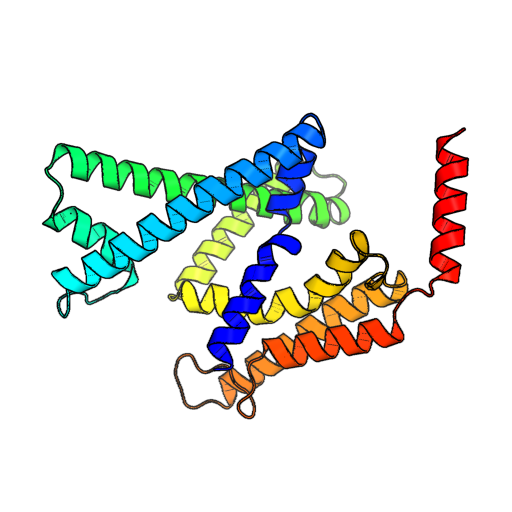 1649 O O . MET A 1 210 ? 18.760 -11.293 2.445 1.00 56.31 210 MET A O 1
ATOM 1653 N N . TYR A 1 211 ? 17.876 -9.449 3.398 1.00 62.47 211 TYR A N 1
ATOM 1654 C CA . TYR A 1 211 ? 16.457 -9.715 3.096 1.00 62.47 211 TYR A CA 1
ATOM 1655 C C . TYR A 1 211 ? 15.810 -10.889 3.841 1.00 62.47 211 TYR A C 1
ATOM 1657 O O . TYR A 1 211 ? 14.744 -11.363 3.448 1.00 62.47 211 TYR A O 1
ATOM 1665 N N . ASN A 1 212 ? 16.409 -11.338 4.946 1.00 73.44 212 ASN A N 1
ATOM 1666 C CA . ASN A 1 212 ? 15.746 -12.253 5.864 1.00 73.44 212 ASN A CA 1
ATOM 1667 C C . ASN A 1 212 ? 15.229 -11.489 7.089 1.00 73.44 212 ASN A C 1
ATOM 1669 O O . ASN A 1 212 ? 15.998 -11.000 7.911 1.00 73.44 212 ASN A O 1
ATOM 1673 N N . TYR A 1 213 ? 13.905 -11.388 7.191 1.00 82.69 213 TYR A N 1
ATOM 1674 C CA . TYR A 1 213 ? 13.211 -10.690 8.275 1.00 82.69 213 TYR A CA 1
ATOM 1675 C C . TYR A 1 213 ? 12.640 -11.639 9.327 1.00 82.69 213 TYR A C 1
ATOM 1677 O O . TYR A 1 213 ? 11.890 -11.216 10.209 1.00 82.69 213 TYR A O 1
ATOM 1685 N N . THR A 1 214 ? 12.950 -12.931 9.227 1.00 86.31 214 THR A N 1
ATOM 1686 C CA . THR A 1 214 ? 12.353 -13.932 10.101 1.00 86.31 214 THR A CA 1
ATOM 1687 C C . THR A 1 214 ? 13.005 -13.911 11.476 1.00 86.31 214 THR A C 1
ATOM 1689 O O . THR A 1 214 ? 14.220 -13.979 11.615 1.00 86.31 214 THR A O 1
ATOM 1692 N N . TYR A 1 215 ? 12.192 -13.860 12.525 1.00 86.88 215 TYR A N 1
ATOM 1693 C CA . TYR A 1 215 ? 12.658 -14.139 13.880 1.00 86.88 215 TYR A CA 1
ATOM 1694 C C . TYR A 1 215 ? 12.177 -15.535 14.263 1.00 86.88 215 TYR A C 1
ATOM 1696 O O . TYR A 1 215 ? 10.994 -15.849 14.103 1.00 86.88 215 TYR A O 1
ATOM 1704 N N . LEU A 1 216 ? 13.104 -16.393 14.704 1.00 85.62 216 LEU A N 1
ATOM 1705 C CA . LEU A 1 216 ? 12.858 -17.820 14.970 1.00 85.62 216 LEU A CA 1
ATOM 1706 C C . LEU A 1 216 ? 12.301 -18.589 13.751 1.00 85.62 216 LEU A C 1
ATOM 1708 O O . LEU A 1 216 ? 11.568 -19.564 13.906 1.00 85.62 216 LEU A O 1
ATOM 1712 N N . GLY A 1 217 ? 12.618 -18.142 12.531 1.00 85.50 217 GLY A N 1
ATOM 1713 C CA . GLY A 1 217 ? 12.094 -18.733 11.293 1.00 85.50 217 GLY A CA 1
ATOM 1714 C C . GLY A 1 217 ? 10.627 -18.393 10.993 1.00 85.50 217 GLY A C 1
ATOM 1715 O O . GLY A 1 217 ? 10.002 -19.075 10.178 1.00 85.50 217 GLY A O 1
ATOM 1716 N N . ILE A 1 218 ? 10.070 -17.365 11.647 1.00 91.44 218 ILE A N 1
ATOM 1717 C CA . ILE A 1 218 ? 8.704 -16.873 11.429 1.00 91.44 218 ILE A CA 1
ATOM 1718 C C . ILE A 1 218 ? 8.741 -15.437 10.901 1.00 91.44 218 ILE A C 1
ATOM 1720 O O . ILE A 1 218 ? 9.398 -14.567 11.477 1.00 91.44 218 ILE A O 1
ATOM 1724 N N . GLU A 1 219 ? 7.996 -15.190 9.824 1.00 93.00 219 GLU A N 1
ATOM 1725 C CA . GLU A 1 219 ? 7.828 -13.858 9.230 1.00 93.00 219 GLU A CA 1
ATOM 1726 C C . GLU A 1 219 ? 7.051 -12.903 10.156 1.00 93.00 219 GLU A C 1
ATOM 1728 O O . GLU A 1 219 ? 6.075 -13.326 10.782 1.00 93.00 219 GLU A O 1
ATOM 1733 N N . PRO A 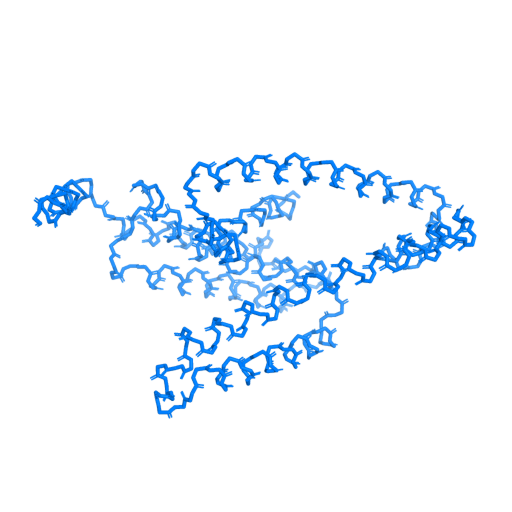1 220 ? 7.382 -11.599 10.187 1.00 94.25 220 PRO A N 1
ATOM 1734 C CA . PRO A 1 220 ? 6.776 -10.621 11.100 1.00 94.25 220 PRO A CA 1
ATOM 1735 C C . PRO A 1 220 ? 5.264 -10.424 10.915 1.00 94.25 220 PRO A C 1
ATOM 1737 O O . PRO A 1 220 ? 4.582 -9.977 11.841 1.00 94.25 220 PRO A O 1
ATOM 1740 N N . PHE A 1 221 ? 4.718 -10.794 9.755 1.00 96.06 221 PHE A N 1
ATOM 1741 C CA . PHE A 1 221 ? 3.283 -10.728 9.479 1.00 96.06 221 PHE A CA 1
ATOM 1742 C C . PHE A 1 221 ? 2.464 -11.648 10.404 1.00 96.06 221 PHE A C 1
ATOM 1744 O O . PHE A 1 221 ? 1.442 -11.230 10.952 1.00 96.06 221 PHE A O 1
ATOM 1751 N N . TYR A 1 222 ? 2.899 -12.897 10.619 1.00 95.75 222 TYR A N 1
ATOM 1752 C CA . TYR A 1 222 ? 2.092 -13.890 11.347 1.00 95.75 222 TYR A CA 1
ATOM 1753 C C . TYR A 1 222 ? 1.913 -13.575 12.839 1.00 95.75 222 TYR A C 1
ATOM 1755 O O . TYR A 1 222 ? 0.782 -13.675 13.322 1.00 95.75 222 TYR A O 1
ATOM 1763 N N . PRO A 1 223 ? 2.955 -13.175 13.590 1.00 96.12 223 PRO A N 1
ATOM 1764 C CA . PRO A 1 223 ? 2.826 -12.808 14.997 1.00 96.12 223 PRO A CA 1
ATOM 1765 C C . PRO A 1 223 ? 1.916 -11.598 15.199 1.00 96.12 223 PRO A C 1
ATOM 1767 O O . PRO A 1 223 ? 1.073 -11.621 16.094 1.00 96.12 223 PRO A O 1
ATOM 1770 N N . GLY A 1 224 ? 2.010 -10.577 14.339 1.00 96.81 224 GLY A N 1
ATOM 1771 C CA . GLY A 1 224 ? 1.087 -9.443 14.401 1.00 96.81 224 GLY A CA 1
ATOM 1772 C C . GLY A 1 224 ? -0.339 -9.835 14.061 1.00 96.81 224 GLY A C 1
ATOM 1773 O O . GLY A 1 224 ? -1.265 -9.389 14.734 1.00 96.81 224 GLY A O 1
ATOM 1774 N N . LEU A 1 225 ? -0.545 -10.713 13.072 1.00 96.69 225 LEU A N 1
ATOM 1775 C CA . LEU A 1 225 ? -1.896 -11.164 12.727 1.00 96.69 225 LEU A CA 1
ATOM 1776 C C . LEU A 1 225 ? -2.486 -11.995 13.867 1.00 96.69 225 LEU A C 1
ATOM 1778 O O . LEU A 1 225 ? -3.650 -11.831 14.219 1.00 96.69 225 LEU A O 1
ATOM 1782 N N . THR A 1 226 ? -1.665 -12.835 14.492 1.00 97.06 226 THR A N 1
ATOM 1783 C CA . THR A 1 226 ? -2.048 -13.619 15.668 1.00 97.06 226 THR A CA 1
ATOM 1784 C C . THR A 1 226 ? -2.423 -12.703 16.830 1.00 97.06 226 THR A C 1
ATOM 1786 O O . THR A 1 226 ? -3.477 -12.891 17.434 1.00 97.06 226 THR A O 1
ATOM 1789 N N . ALA A 1 227 ? -1.627 -11.665 17.104 1.00 97.25 227 ALA A N 1
ATOM 1790 C CA . ALA A 1 227 ? -1.949 -10.659 18.113 1.00 97.25 227 ALA A CA 1
ATOM 1791 C C . ALA A 1 227 ? -3.279 -9.947 17.810 1.00 97.25 227 ALA A C 1
ATOM 1793 O O . ALA A 1 227 ? -4.108 -9.790 18.707 1.00 97.25 227 ALA A O 1
ATOM 1794 N N . SER A 1 228 ? -3.521 -9.603 16.543 1.00 96.81 228 SER A N 1
ATOM 1795 C CA . SER A 1 228 ? -4.769 -8.988 16.078 1.00 96.81 228 SER A CA 1
ATOM 1796 C C . SER A 1 228 ? -5.973 -9.891 16.330 1.00 96.81 228 SER A C 1
ATOM 1798 O O . SER A 1 228 ? -6.975 -9.449 16.890 1.00 96.81 228 SER A O 1
ATOM 1800 N N . ILE A 1 229 ? -5.858 -11.182 16.000 1.00 96.50 229 ILE A N 1
ATOM 1801 C CA . ILE A 1 229 ? -6.910 -12.183 16.229 1.00 96.50 229 ILE A CA 1
ATOM 1802 C C . ILE A 1 229 ? -7.172 -12.365 17.726 1.00 96.50 229 ILE A C 1
ATOM 1804 O O . ILE A 1 229 ? -8.329 -12.382 18.139 1.00 96.50 229 ILE A O 1
ATOM 1808 N N . ILE A 1 230 ? -6.126 -12.467 18.550 1.00 96.69 230 ILE A N 1
ATOM 1809 C CA . ILE A 1 230 ? -6.263 -12.616 20.005 1.00 96.69 230 ILE A CA 1
ATOM 1810 C C . ILE A 1 230 ? -6.998 -11.407 20.593 1.00 96.69 230 ILE A C 1
ATOM 1812 O O . ILE A 1 230 ? -7.988 -11.572 21.306 1.00 96.69 230 ILE A O 1
ATOM 1816 N N . LEU A 1 231 ? -6.558 -10.190 20.264 1.00 95.69 231 LEU A N 1
ATOM 1817 C CA . LEU A 1 231 ? -7.194 -8.959 20.737 1.00 95.69 231 LEU A CA 1
ATOM 1818 C C . LEU A 1 231 ? -8.629 -8.828 20.224 1.00 95.69 231 LEU A C 1
ATOM 1820 O O . LEU A 1 231 ? -9.500 -8.356 20.956 1.00 95.69 231 LEU A O 1
ATOM 1824 N N . TRP A 1 232 ? -8.902 -9.311 19.014 1.00 95.38 232 TRP A N 1
ATOM 1825 C CA . TRP A 1 232 ? -10.257 -9.383 18.494 1.00 95.38 232 TRP A CA 1
ATOM 1826 C C . TRP A 1 232 ? -11.142 -10.366 19.253 1.00 95.38 232 TRP A C 1
ATOM 1828 O O . TRP A 1 232 ? -12.264 -9.996 19.574 1.00 95.38 232 TRP A O 1
ATOM 1838 N N . ILE A 1 233 ? -10.663 -11.553 19.628 1.00 94.25 233 ILE A N 1
ATOM 1839 C CA . ILE A 1 233 ? -11.455 -12.508 20.422 1.00 94.25 233 ILE A CA 1
ATOM 1840 C C . ILE A 1 233 ? -11.903 -11.877 21.749 1.00 94.25 233 ILE A C 1
ATOM 1842 O O . ILE A 1 233 ? -13.073 -11.982 22.113 1.00 94.25 233 ILE A O 1
ATOM 1846 N N . PHE A 1 234 ? -11.010 -11.166 22.444 1.00 93.00 234 PHE A N 1
ATOM 1847 C CA . PHE A 1 234 ? -11.353 -10.461 23.688 1.00 93.00 234 PHE A CA 1
ATOM 1848 C C . PHE A 1 234 ? -12.185 -9.191 23.463 1.00 93.00 234 PHE A C 1
ATOM 1850 O O . PHE 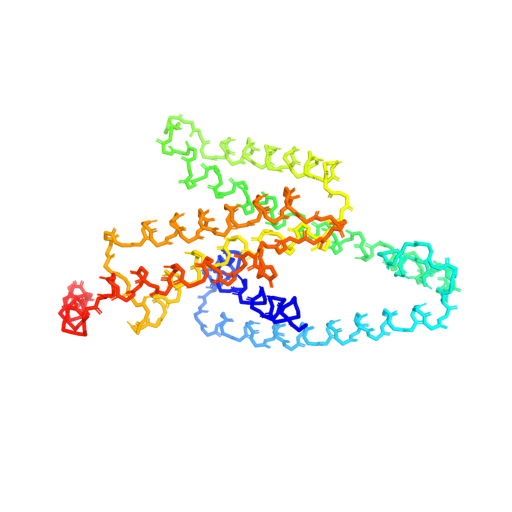A 1 234 ? -12.938 -8.762 24.341 1.00 93.00 234 PHE A O 1
ATOM 1857 N N . GLY A 1 235 ? -12.016 -8.558 22.303 1.00 90.25 235 GLY A N 1
ATOM 1858 C CA . GLY A 1 235 ? -12.599 -7.263 21.979 1.00 90.25 235 GLY A CA 1
ATOM 1859 C C . GLY A 1 235 ? -13.863 -7.297 21.133 1.00 90.25 235 GLY A C 1
ATOM 1860 O O . GLY A 1 235 ? -14.456 -6.234 20.907 1.00 90.25 235 GLY A O 1
ATOM 1861 N N . LYS A 1 236 ? -14.276 -8.478 20.666 1.00 91.56 236 LYS A N 1
ATOM 1862 C CA . LYS A 1 236 ? -15.421 -8.663 19.781 1.00 91.56 236 LYS A CA 1
ATOM 1863 C C . LYS A 1 236 ? -16.704 -8.179 20.459 1.00 91.56 236 LYS A C 1
ATOM 1865 O O . LYS A 1 236 ? -16.921 -8.338 21.667 1.00 91.56 236 LYS A O 1
ATOM 1870 N N . LYS A 1 237 ? -17.542 -7.512 19.672 1.00 84.56 237 LYS A N 1
ATOM 1871 C CA . LYS A 1 237 ? -18.882 -7.103 20.088 1.00 84.56 237 LYS A CA 1
ATOM 1872 C C . LYS A 1 237 ? -19.818 -8.315 20.004 1.00 84.56 237 LYS A C 1
ATOM 1874 O O . LYS A 1 237 ? -19.751 -9.069 19.036 1.00 84.56 237 LYS A O 1
ATOM 1879 N N . GLU A 1 238 ? -20.623 -8.541 21.038 1.00 78.81 238 GLU A N 1
ATOM 1880 C CA . GLU A 1 238 ? -21.567 -9.665 21.061 1.00 78.81 238 GLU A CA 1
ATOM 1881 C C . GLU A 1 238 ? -22.748 -9.391 20.123 1.00 78.81 238 GLU A C 1
ATOM 1883 O O . GLU A 1 238 ? -23.113 -8.236 19.898 1.00 78.81 238 GLU A O 1
ATOM 1888 N N . ASP A 1 239 ? -23.346 -10.451 19.572 1.00 67.69 239 ASP A N 1
ATOM 1889 C CA . ASP A 1 239 ? -24.422 -10.322 18.580 1.00 67.69 239 ASP A CA 1
ATOM 1890 C C . ASP A 1 239 ? -25.663 -9.600 19.144 1.00 67.69 239 ASP A C 1
ATOM 1892 O O . ASP A 1 239 ? -26.351 -8.908 18.395 1.00 67.69 239 ASP A O 1
ATOM 1896 N N . GLY A 1 240 ? -25.904 -9.678 20.460 1.00 61.62 240 GLY A N 1
ATOM 1897 C CA . GLY A 1 240 ? -26.966 -8.924 21.140 1.00 61.62 240 GLY A CA 1
ATOM 1898 C C . GLY A 1 240 ? -26.767 -7.405 21.068 1.00 61.62 240 GLY A C 1
ATOM 1899 O O . GLY A 1 240 ? -27.668 -6.685 20.643 1.00 61.62 240 GLY A O 1
ATOM 1900 N N . ASP A 1 241 ? -25.554 -6.923 21.356 1.00 62.94 241 ASP A N 1
ATOM 1901 C CA . ASP A 1 241 ? -25.224 -5.489 21.334 1.00 62.94 241 ASP A CA 1
ATOM 1902 C C . ASP A 1 241 ? -25.252 -4.889 19.909 1.00 62.94 241 ASP A C 1
ATOM 1904 O O . ASP A 1 241 ? -25.270 -3.665 19.730 1.00 62.94 241 ASP A O 1
ATOM 1908 N N . LEU A 1 242 ? -25.141 -5.728 18.871 1.00 63.69 242 LEU A N 1
ATOM 1909 C CA . LEU A 1 242 ? -25.193 -5.307 17.464 1.00 63.69 242 LEU A CA 1
ATOM 1910 C C . LEU A 1 242 ? -26.632 -5.078 16.982 1.00 63.69 242 LEU A C 1
ATOM 1912 O O . LEU A 1 242 ? -26.865 -4.198 16.148 1.00 63.69 242 LEU A O 1
ATOM 1916 N N . LEU A 1 243 ? -27.586 -5.866 17.486 1.00 60.78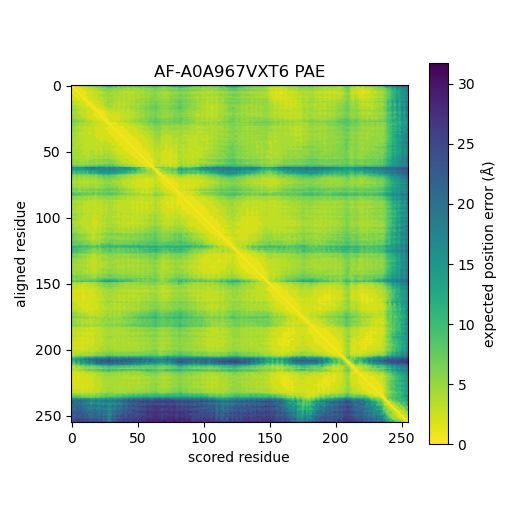 243 LEU A N 1
ATOM 1917 C CA . LEU A 1 243 ? -29.003 -5.742 17.139 1.00 60.78 243 LEU A CA 1
ATOM 1918 C C . LEU A 1 243 ? -29.604 -4.466 17.745 1.00 60.78 243 LEU A C 1
ATOM 1920 O O . LEU A 1 243 ? -30.195 -3.680 17.009 1.00 60.78 243 LEU A O 1
ATOM 1924 N N . GLU A 1 244 ? -29.329 -4.179 19.021 1.00 59.88 244 GLU A N 1
ATOM 1925 C CA . GLU A 1 244 ? -29.823 -2.961 19.688 1.00 59.88 244 GLU A CA 1
ATOM 1926 C C . GLU A 1 244 ? -29.371 -1.666 18.992 1.00 59.88 244 GLU A C 1
ATOM 1928 O O . GLU A 1 244 ? -30.155 -0.736 18.811 1.00 59.88 244 GLU A O 1
ATOM 1933 N N . GLU A 1 245 ? -28.115 -1.594 18.544 1.00 61.62 245 GLU A N 1
ATOM 1934 C CA . GLU A 1 245 ? -27.573 -0.385 17.911 1.00 61.62 245 GLU A CA 1
ATOM 1935 C C . GLU A 1 245 ? -28.100 -0.185 16.478 1.00 61.62 245 GLU A C 1
ATOM 1937 O O . GLU A 1 245 ? -28.254 0.951 16.026 1.00 61.62 245 GLU A O 1
ATOM 1942 N N . THR A 1 246 ? -28.407 -1.274 15.759 1.00 61.16 246 THR A N 1
ATOM 1943 C CA . THR A 1 246 ? -28.994 -1.177 14.411 1.00 61.16 246 THR A CA 1
ATOM 1944 C C . THR A 1 246 ? -30.468 -0.802 14.437 1.00 61.16 246 THR A C 1
ATOM 1946 O O . THR A 1 246 ? -30.894 -0.047 13.561 1.00 61.16 246 THR A O 1
AT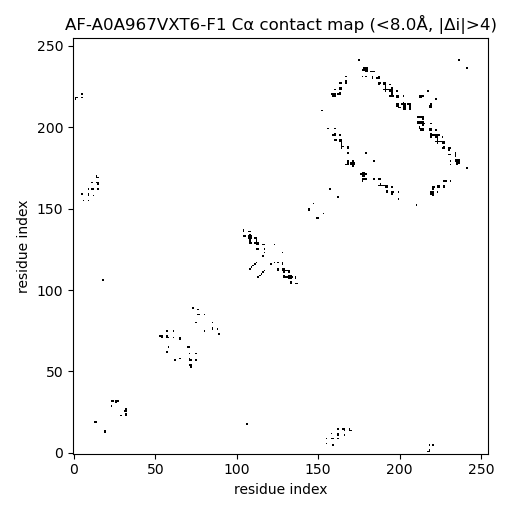OM 1949 N N . ASP A 1 247 ? -31.224 -1.270 15.426 1.00 56.12 247 ASP A N 1
ATOM 1950 C CA . ASP A 1 247 ? -32.614 -0.854 15.610 1.00 56.12 247 ASP A CA 1
ATOM 1951 C C . ASP A 1 247 ? -32.682 0.612 16.063 1.00 56.12 247 ASP A C 1
ATOM 1953 O O . ASP A 1 247 ? -33.371 1.415 15.435 1.00 56.12 247 ASP A O 1
ATOM 1957 N N . PHE A 1 248 ? -31.823 1.022 17.003 1.00 55.47 248 PHE A N 1
ATOM 1958 C CA . PHE A 1 248 ? -31.718 2.425 17.416 1.00 55.47 248 PHE A CA 1
ATOM 1959 C C . PHE A 1 248 ? -31.305 3.372 16.271 1.00 55.47 248 PHE A C 1
ATOM 1961 O O . PHE A 1 248 ? -31.794 4.499 16.169 1.00 55.47 248 PHE A O 1
ATOM 1968 N N . ALA A 1 249 ? -30.401 2.939 15.383 1.00 58.25 249 ALA A N 1
ATOM 1969 C CA . ALA A 1 249 ? -29.986 3.735 14.226 1.00 58.25 249 ALA A CA 1
ATOM 1970 C C . ALA A 1 249 ? -31.081 3.851 13.152 1.00 58.25 249 ALA A C 1
ATOM 1972 O O . ALA A 1 249 ? -31.155 4.880 12.481 1.00 58.25 249 ALA A O 1
ATOM 1973 N N . LYS A 1 250 ? -31.924 2.823 12.980 1.00 53.97 250 LYS A N 1
ATOM 1974 C CA . LYS A 1 250 ? -33.078 2.881 12.069 1.00 53.97 250 LYS A CA 1
ATOM 1975 C C . LYS A 1 250 ? -34.145 3.840 12.574 1.00 53.97 250 LYS A C 1
ATOM 1977 O O . LYS A 1 250 ? -34.627 4.640 11.777 1.00 53.97 250 LYS A O 1
ATOM 1982 N N . ASP A 1 251 ? -34.457 3.798 13.866 1.00 52.34 251 ASP A N 1
ATOM 1983 C CA . ASP A 1 251 ? -35.467 4.676 14.465 1.00 52.34 251 ASP A CA 1
ATOM 1984 C C . ASP A 1 251 ? -35.085 6.154 14.302 1.00 52.34 251 ASP A C 1
ATOM 1986 O O . ASP A 1 251 ? -35.906 6.969 13.896 1.00 52.34 251 ASP A O 1
ATOM 1990 N N . LYS A 1 252 ? -33.798 6.484 14.464 1.00 53.16 252 LYS A N 1
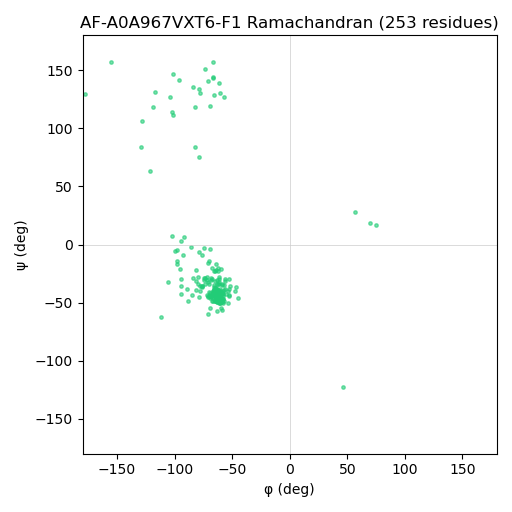ATOM 1991 C CA . LYS A 1 252 ? -33.271 7.841 14.236 1.00 53.16 252 LYS A CA 1
ATOM 1992 C C . LYS A 1 252 ? -33.206 8.302 12.779 1.00 53.16 252 LYS A C 1
ATOM 1994 O O . LYS A 1 252 ? -32.980 9.484 12.547 1.00 53.16 252 LYS A O 1
ATOM 1999 N N . MET A 1 253 ? -33.300 7.398 11.805 1.00 46.31 253 MET A N 1
ATOM 2000 C CA . MET A 1 253 ? -33.334 7.763 10.380 1.00 46.31 253 MET A CA 1
ATOM 2001 C C . MET A 1 253 ? -34.757 7.930 9.841 1.00 46.31 253 MET A C 1
ATOM 2003 O O . MET A 1 253 ? -34.923 8.356 8.699 1.00 46.31 253 MET A O 1
ATOM 2007 N N . LEU A 1 254 ? -35.764 7.560 10.635 1.00 50.00 254 LEU A N 1
ATOM 2008 C CA . LEU A 1 254 ? -37.182 7.716 10.315 1.00 50.00 254 LEU A CA 1
ATOM 2009 C C . LEU A 1 254 ? -37.804 8.975 10.954 1.00 50.00 254 LEU A C 1
ATOM 2011 O O . LEU A 1 254 ? -38.957 9.280 10.648 1.00 50.00 254 LEU A O 1
ATOM 2015 N N . GLU A 1 255 ? -37.044 9.700 11.783 1.00 42.22 255 GLU A N 1
ATOM 2016 C CA . GLU A 1 255 ? -37.322 11.071 12.254 1.00 42.22 255 GLU A CA 1
ATOM 2017 C C . GLU A 1 255 ? -36.653 12.121 11.353 1.00 42.22 255 GLU A C 1
ATOM 2019 O O . GLU A 1 255 ? -37.304 13.158 11.083 1.00 42.22 255 GLU A O 1
#